Protein AF-A0A356V2Y6-F1 (afdb_monomer)

Structure (mmCIF, N/CA/C/O backbone):
data_AF-A0A356V2Y6-F1
#
_entry.id   AF-A0A356V2Y6-F1
#
loop_
_atom_site.group_PDB
_atom_site.id
_atom_site.type_symbol
_atom_site.label_atom_id
_atom_site.label_alt_id
_atom_site.label_comp_id
_atom_site.label_asym_id
_atom_site.label_entity_id
_atom_site.label_seq_id
_atom_site.pdbx_PDB_ins_code
_atom_site.Cartn_x
_atom_site.Cartn_y
_atom_site.Cartn_z
_atom_site.occupancy
_atom_site.B_iso_or_equiv
_atom_site.auth_seq_id
_atom_site.auth_comp_id
_atom_site.auth_asym_id
_atom_site.auth_atom_id
_atom_site.pdbx_PDB_model_num
ATOM 1 N N . MET A 1 1 ? 24.770 3.439 -36.597 1.00 34.28 1 MET A N 1
ATOM 2 C CA . MET A 1 1 ? 23.453 2.846 -36.911 1.00 34.28 1 MET A CA 1
ATOM 3 C C . MET A 1 1 ? 22.465 3.392 -35.902 1.00 34.28 1 MET A C 1
ATOM 5 O O . MET A 1 1 ? 22.447 2.927 -34.771 1.00 34.28 1 MET A O 1
ATOM 9 N N . GLU A 1 2 ? 21.733 4.441 -36.276 1.00 36.12 2 GLU A N 1
ATOM 10 C CA . GLU A 1 2 ? 20.591 4.917 -35.495 1.00 36.12 2 GLU A CA 1
ATOM 11 C C . GLU A 1 2 ? 19.592 3.766 -35.387 1.00 36.12 2 GLU A C 1
ATOM 13 O O . GLU A 1 2 ? 19.112 3.245 -36.396 1.00 36.12 2 GLU A O 1
ATOM 18 N N . THR A 1 3 ? 19.336 3.303 -34.168 1.00 39.94 3 THR A N 1
ATOM 19 C CA . THR A 1 3 ? 18.282 2.332 -33.917 1.00 39.94 3 THR A CA 1
ATOM 20 C C . THR A 1 3 ? 16.964 3.013 -34.253 1.00 39.94 3 THR A C 1
ATOM 22 O O . THR A 1 3 ? 16.552 3.973 -33.605 1.00 39.94 3 THR A O 1
ATOM 25 N N . SER A 1 4 ? 16.308 2.540 -35.309 1.00 42.75 4 SER A N 1
ATOM 26 C CA . SER A 1 4 ? 14.940 2.903 -35.646 1.00 42.75 4 SER A CA 1
ATOM 27 C C . SER A 1 4 ? 14.063 2.666 -34.417 1.00 42.75 4 SER A C 1
ATOM 29 O O . SER A 1 4 ? 13.674 1.531 -34.132 1.00 42.75 4 SER A O 1
ATOM 31 N N . GLY A 1 5 ? 13.804 3.724 -33.645 1.00 50.28 5 GLY A N 1
ATOM 32 C CA . GLY A 1 5 ? 12.908 3.668 -32.502 1.00 50.28 5 GLY A CA 1
ATOM 33 C C . GLY A 1 5 ? 11.581 3.112 -32.990 1.00 50.28 5 GLY A C 1
ATOM 34 O O . GLY A 1 5 ? 11.002 3.659 -33.928 1.00 50.28 5 GLY A O 1
ATOM 35 N N . ASN A 1 6 ? 11.142 1.991 -32.417 1.00 57.91 6 ASN A N 1
ATOM 36 C CA . ASN A 1 6 ? 9.885 1.345 -32.779 1.00 57.91 6 ASN A CA 1
ATOM 37 C C . ASN A 1 6 ? 8.763 2.392 -32.683 1.00 57.91 6 ASN A C 1
ATOM 39 O O . ASN A 1 6 ? 8.340 2.760 -31.585 1.00 57.91 6 ASN A O 1
ATOM 43 N N . LYS A 1 7 ? 8.334 2.944 -33.825 1.00 65.19 7 LYS A N 1
ATOM 44 C CA . LYS A 1 7 ? 7.340 4.018 -33.865 1.00 65.19 7 LYS A CA 1
ATOM 45 C C . LYS A 1 7 ? 6.005 3.420 -33.440 1.00 65.19 7 LYS A C 1
ATOM 47 O O . LYS A 1 7 ? 5.345 2.730 -34.210 1.00 65.19 7 LYS A O 1
ATOM 52 N N . THR A 1 8 ? 5.619 3.662 -32.192 1.00 80.88 8 THR A N 1
ATOM 53 C CA . THR A 1 8 ? 4.323 3.231 -31.672 1.00 80.88 8 THR A CA 1
ATOM 54 C C . THR A 1 8 ? 3.208 4.083 -32.274 1.00 80.88 8 THR A C 1
ATOM 56 O O . THR A 1 8 ? 3.339 5.306 -32.395 1.00 80.88 8 THR A O 1
ATOM 59 N N . SER A 1 9 ? 2.110 3.442 -32.685 1.00 89.38 9 SER A N 1
ATOM 60 C CA . SER A 1 9 ? 0.973 4.141 -33.290 1.00 89.38 9 SER A CA 1
ATOM 61 C C . SER A 1 9 ? 0.283 5.064 -32.277 1.00 89.38 9 SER A C 1
ATOM 63 O O . SER A 1 9 ? 0.340 4.841 -31.064 1.00 89.38 9 SER A O 1
ATOM 65 N N . ARG A 1 10 ? -0.411 6.103 -32.764 1.00 89.88 10 ARG A N 1
ATOM 66 C CA . ARG A 1 10 ? -1.216 6.994 -31.908 1.00 89.88 10 ARG A CA 1
ATOM 67 C C . ARG A 1 10 ? -2.237 6.202 -31.090 1.00 89.88 10 ARG A C 1
ATOM 69 O O . ARG A 1 10 ? -2.358 6.442 -29.895 1.00 89.88 10 ARG A O 1
ATOM 76 N N . ASN A 1 11 ? -2.902 5.231 -31.715 1.00 92.75 11 ASN A N 1
ATOM 77 C CA . ASN A 1 11 ? -3.880 4.376 -31.047 1.00 92.75 11 ASN A CA 1
ATOM 78 C C . ASN A 1 11 ? -3.230 3.565 -29.925 1.00 92.75 11 ASN A C 1
ATOM 80 O O . ASN A 1 11 ? -3.760 3.548 -28.826 1.00 92.75 11 ASN A O 1
ATOM 84 N N . HIS A 1 12 ? -2.039 2.997 -30.147 1.00 92.38 12 HIS A N 1
ATOM 85 C CA . HIS A 1 12 ? -1.300 2.289 -29.096 1.00 92.38 12 HIS A CA 1
ATOM 86 C C . HIS A 1 12 ? -1.003 3.199 -27.899 1.00 92.38 12 HIS A C 1
ATOM 88 O O . HIS A 1 12 ? -1.264 2.829 -26.756 1.00 92.38 12 HIS A O 1
ATOM 94 N N . LYS A 1 13 ? -0.506 4.415 -28.150 1.00 90.06 13 LYS A N 1
ATOM 95 C CA . LYS A 1 13 ? -0.239 5.382 -27.076 1.00 90.06 13 LYS A CA 1
ATOM 96 C C . LYS A 1 13 ? -1.515 5.745 -26.311 1.00 90.06 13 LYS A C 1
ATOM 98 O O . LYS A 1 13 ? -1.498 5.744 -25.085 1.00 90.06 13 LYS A O 1
ATOM 103 N N . LEU A 1 14 ? -2.613 6.012 -27.020 1.00 93.81 14 LEU A N 1
ATOM 104 C CA . LEU A 1 14 ? -3.904 6.325 -26.405 1.00 93.81 14 LEU A CA 1
ATOM 105 C C . LEU A 1 14 ? -4.439 5.155 -25.576 1.00 93.81 14 LEU A C 1
ATOM 107 O O . LEU A 1 14 ? -4.889 5.374 -24.458 1.00 93.81 14 LEU A O 1
ATOM 111 N N . THR A 1 15 ? -4.344 3.920 -26.068 1.00 94.75 15 THR A N 1
ATOM 112 C CA . THR A 1 15 ? -4.808 2.733 -25.341 1.00 94.75 15 THR A CA 1
ATOM 113 C C . THR A 1 15 ? -4.075 2.561 -24.015 1.00 94.75 15 THR A C 1
ATOM 115 O O . THR A 1 15 ? -4.726 2.385 -22.991 1.00 94.75 15 THR A O 1
ATOM 118 N N . TRP A 1 16 ? -2.742 2.628 -24.004 1.00 94.62 16 TRP A N 1
ATOM 119 C CA . TRP A 1 16 ? -1.968 2.235 -22.820 1.00 94.62 16 TRP A CA 1
ATOM 120 C C . TRP A 1 16 ? -1.649 3.377 -21.856 1.00 94.62 16 TRP A C 1
ATOM 122 O O . TRP A 1 16 ? -1.553 3.128 -20.661 1.00 94.62 16 TRP A O 1
ATOM 132 N N . PHE A 1 17 ? -1.499 4.612 -22.341 1.00 92.94 17 PHE A N 1
ATOM 133 C CA . PHE A 1 17 ? -1.149 5.751 -21.480 1.00 92.94 17 PHE A CA 1
ATOM 134 C C . PHE A 1 17 ? -2.351 6.595 -21.051 1.00 92.94 17 PHE A C 1
ATOM 136 O O . PHE A 1 17 ? -2.211 7.404 -20.140 1.00 92.94 17 PHE A O 1
ATOM 143 N N . LEU A 1 18 ? -3.516 6.419 -21.684 1.00 94.06 18 LEU A N 1
ATOM 144 C CA . LEU A 1 18 ? -4.736 7.154 -21.339 1.00 94.06 18 LEU A CA 1
ATOM 145 C C . LEU A 1 18 ? -5.908 6.210 -21.056 1.00 94.06 18 LEU A C 1
ATOM 147 O O . LEU A 1 18 ? -6.487 6.263 -19.977 1.00 94.06 18 LEU A O 1
ATOM 151 N N . GLY A 1 19 ? -6.215 5.304 -21.985 1.00 96.88 19 GLY A N 1
ATOM 152 C CA . GLY A 1 19 ? -7.332 4.368 -21.869 1.00 96.88 19 GLY A CA 1
ATOM 153 C C . GLY A 1 19 ? -7.207 3.444 -20.660 1.00 96.88 19 GLY A C 1
ATOM 154 O O . GLY A 1 19 ? -8.084 3.442 -19.805 1.00 96.88 19 GLY A O 1
ATOM 155 N N . ALA A 1 20 ? -6.106 2.697 -20.553 1.00 96.31 20 ALA A N 1
ATOM 156 C CA . ALA A 1 20 ? -5.896 1.759 -19.453 1.00 96.31 20 ALA A CA 1
ATOM 157 C C . ALA A 1 20 ? -5.907 2.446 -18.069 1.00 96.31 20 ALA A C 1
ATOM 159 O O . ALA A 1 20 ? -6.636 1.963 -17.204 1.00 96.31 20 ALA A O 1
ATOM 160 N N . PRO A 1 21 ? -5.218 3.585 -17.840 1.00 95.88 21 PRO A N 1
ATOM 161 C CA . PRO A 1 21 ? -5.318 4.302 -16.569 1.00 95.88 21 PRO A CA 1
ATOM 162 C C . PRO A 1 21 ? -6.726 4.806 -16.251 1.00 95.88 21 PRO A C 1
ATOM 164 O O . PRO A 1 21 ? -7.170 4.638 -15.120 1.00 95.88 21 PRO A O 1
ATOM 167 N N . ILE A 1 22 ? -7.449 5.370 -17.228 1.00 96.94 22 ILE A N 1
ATOM 168 C CA . ILE A 1 22 ? -8.836 5.821 -17.027 1.00 96.94 22 ILE A CA 1
ATOM 169 C C . ILE A 1 22 ? -9.738 4.645 -16.659 1.00 96.94 22 ILE A C 1
ATOM 171 O O . ILE A 1 22 ? -10.536 4.762 -15.738 1.00 96.94 22 ILE A O 1
ATOM 175 N N . VAL A 1 23 ? -9.608 3.509 -17.345 1.00 97.12 23 VAL A N 1
ATOM 176 C CA . VAL A 1 23 ? -10.423 2.323 -17.059 1.00 97.12 23 VAL A CA 1
ATOM 177 C C . VAL A 1 23 ? -10.103 1.758 -15.677 1.00 97.12 23 VAL A C 1
ATOM 179 O O . VAL A 1 23 ? -11.022 1.478 -14.919 1.00 97.12 23 VAL A O 1
ATOM 182 N N . LEU A 1 24 ? -8.823 1.619 -15.324 1.00 96.88 24 LEU A N 1
ATOM 183 C CA . LEU A 1 24 ? -8.417 1.051 -14.036 1.00 96.88 24 LEU A CA 1
ATOM 184 C C . LEU A 1 24 ? -8.779 1.973 -12.865 1.00 96.88 24 LEU A C 1
ATOM 186 O O . LEU A 1 24 ? -9.424 1.541 -11.916 1.00 96.88 24 LEU A O 1
ATOM 190 N N . ILE A 1 25 ? -8.393 3.247 -12.939 1.00 95.31 25 ILE A N 1
ATOM 191 C CA . ILE A 1 25 ? -8.614 4.217 -11.860 1.00 95.31 25 ILE A CA 1
ATOM 192 C C . ILE A 1 25 ? -10.083 4.641 -11.829 1.00 95.31 25 ILE A C 1
ATOM 194 O O . ILE A 1 25 ? -10.727 4.560 -10.790 1.00 95.31 25 ILE A O 1
ATOM 198 N N . GLY A 1 26 ? -10.640 5.053 -12.969 1.00 95.31 26 GLY A N 1
ATOM 199 C CA . GLY A 1 26 ? -12.044 5.450 -13.072 1.00 95.31 26 GLY A CA 1
ATOM 200 C C . GLY A 1 26 ? -12.995 4.299 -12.755 1.00 95.31 26 GLY A C 1
ATOM 201 O O . GLY A 1 26 ? -13.971 4.508 -12.044 1.00 95.31 26 GLY A O 1
ATOM 202 N N . GLY A 1 27 ? -12.681 3.076 -13.192 1.00 95.38 27 GLY A N 1
ATOM 203 C CA . GLY A 1 27 ? -13.429 1.875 -12.820 1.00 95.38 27 GLY A CA 1
ATOM 204 C C . GLY A 1 27 ? -13.407 1.620 -11.313 1.00 95.38 27 GLY A C 1
ATOM 205 O O . GLY A 1 27 ? -14.462 1.404 -10.729 1.00 95.38 27 GLY A O 1
ATOM 206 N N . MET A 1 28 ? -12.242 1.731 -10.668 1.00 94.56 28 MET A N 1
ATOM 207 C CA . MET A 1 28 ? -12.112 1.616 -9.210 1.00 94.56 28 MET A CA 1
ATOM 208 C C . MET A 1 28 ? -12.973 2.655 -8.469 1.00 94.56 28 MET A C 1
ATOM 210 O O . MET A 1 28 ? -13.703 2.297 -7.549 1.00 94.56 28 MET A O 1
ATOM 214 N N . PHE A 1 29 ? -12.951 3.924 -8.893 1.00 93.88 29 PHE A N 1
ATOM 215 C CA . PHE A 1 29 ? -13.796 4.972 -8.303 1.00 93.88 29 PHE A CA 1
ATOM 216 C C . PHE A 1 29 ? -15.291 4.727 -8.527 1.00 93.88 29 PHE A C 1
ATOM 218 O O . PHE A 1 29 ? -16.085 4.897 -7.604 1.00 93.88 29 PHE A O 1
ATOM 225 N N . LEU A 1 30 ? -15.685 4.312 -9.734 1.00 96.06 30 LEU A N 1
ATOM 226 C CA . LEU A 1 30 ? -17.077 3.980 -10.038 1.00 96.06 30 LEU A CA 1
ATOM 227 C C . LEU A 1 30 ? -17.568 2.823 -9.167 1.00 96.06 30 LEU A C 1
ATOM 229 O O . LEU A 1 30 ? -18.620 2.937 -8.549 1.00 96.06 30 LEU A O 1
ATOM 233 N N . LEU A 1 31 ? -16.793 1.743 -9.069 1.00 95.69 31 LEU A N 1
ATOM 234 C CA . LEU A 1 31 ? -17.114 0.604 -8.208 1.00 95.69 31 LEU A CA 1
ATOM 235 C C . LEU A 1 31 ? -17.161 0.996 -6.725 1.00 95.69 31 LEU A C 1
ATOM 237 O O . LEU A 1 31 ? -18.000 0.474 -5.995 1.00 95.69 31 LEU A O 1
ATOM 241 N N . GLY A 1 32 ? -16.325 1.946 -6.298 1.00 93.62 32 GLY A N 1
ATOM 242 C CA . GLY A 1 32 ? -16.395 2.536 -4.961 1.00 93.62 32 GLY A CA 1
ATOM 243 C C . GLY A 1 32 ? -17.718 3.254 -4.692 1.00 93.62 32 GLY A C 1
ATOM 244 O O . GLY A 1 32 ? -18.350 3.020 -3.667 1.00 93.62 32 GLY A O 1
ATOM 245 N N . ASN A 1 33 ? -18.200 4.053 -5.648 1.00 93.25 33 ASN A N 1
ATOM 246 C CA . ASN A 1 33 ? -19.489 4.748 -5.526 1.00 93.25 33 ASN A CA 1
ATOM 247 C C . ASN A 1 33 ? -20.695 3.795 -5.470 1.00 93.25 33 ASN A C 1
ATOM 249 O O . ASN A 1 33 ? -21.726 4.157 -4.911 1.00 93.25 33 ASN A O 1
ATOM 253 N N . PHE A 1 34 ? -20.577 2.592 -6.037 1.00 94.62 34 PHE A N 1
ATOM 254 C CA . PHE A 1 34 ? -21.607 1.549 -5.961 1.00 94.62 34 PHE A CA 1
ATOM 255 C C . PHE A 1 34 ? -21.427 0.594 -4.768 1.00 94.62 34 PHE A C 1
ATOM 257 O O . PHE A 1 34 ? -22.133 -0.407 -4.691 1.00 94.62 34 PHE A O 1
ATOM 264 N N . GLY A 1 35 ? -20.481 0.861 -3.859 1.00 92.00 35 GLY A N 1
ATOM 265 C CA . GLY A 1 35 ? -20.219 0.011 -2.691 1.00 92.00 35 GLY A CA 1
ATOM 266 C C . GLY A 1 35 ? -19.585 -1.346 -3.017 1.00 92.00 35 GLY A C 1
ATOM 267 O O . GLY A 1 35 ? -19.474 -2.195 -2.141 1.00 92.00 35 GLY A O 1
ATOM 268 N N . VAL A 1 36 ? -19.147 -1.569 -4.262 1.00 95.12 36 VAL A N 1
ATOM 269 C CA . VAL A 1 36 ? -18.461 -2.810 -4.664 1.00 95.12 36 VAL A CA 1
ATOM 270 C C . VAL A 1 36 ? -17.035 -2.839 -4.116 1.00 95.12 36 VAL A C 1
ATOM 272 O O . VAL A 1 36 ? -16.523 -3.895 -3.756 1.00 95.12 36 VAL A O 1
ATOM 275 N N . VAL A 1 37 ? -16.396 -1.672 -4.047 1.00 95.88 37 VAL A N 1
ATOM 276 C CA . VAL A 1 37 ? -15.069 -1.476 -3.463 1.00 95.88 37 VAL A CA 1
ATOM 277 C C . VAL A 1 37 ? -15.214 -0.596 -2.230 1.00 95.88 37 VAL A C 1
ATOM 279 O O . VAL A 1 37 ? -15.732 0.513 -2.321 1.00 95.88 37 VAL A O 1
ATOM 282 N N . GLY A 1 38 ? -14.708 -1.039 -1.086 1.00 91.69 38 GLY A N 1
ATOM 283 C CA . GLY A 1 38 ? -14.890 -0.296 0.157 1.00 91.69 38 GLY A CA 1
ATOM 284 C C . GLY A 1 38 ? -14.184 -0.927 1.344 1.00 91.69 38 GLY A C 1
ATOM 285 O O . GLY A 1 38 ? -13.309 -1.774 1.196 1.00 91.69 38 GLY A O 1
ATOM 286 N N . SER A 1 39 ? -14.520 -0.469 2.546 1.00 89.25 39 SER A N 1
ATOM 287 C CA . SER A 1 39 ? -13.959 -1.058 3.759 1.00 89.25 39 SER A CA 1
ATOM 288 C C . SER A 1 39 ? -14.491 -2.479 3.960 1.00 89.25 39 SER A C 1
ATOM 290 O O . SER A 1 39 ? -15.684 -2.726 3.810 1.00 89.25 39 SER A O 1
ATOM 292 N N . GLN A 1 40 ? -13.597 -3.383 4.352 1.00 88.75 40 GLN A N 1
ATOM 293 C CA . GLN A 1 40 ? -13.919 -4.698 4.921 1.00 88.75 40 GLN A CA 1
ATOM 294 C C . GLN A 1 40 ? -13.432 -4.806 6.377 1.00 88.75 40 GLN A C 1
ATOM 296 O O . GLN A 1 40 ? -13.379 -5.891 6.946 1.00 88.75 40 GLN A O 1
ATOM 301 N N . SER A 1 41 ? -13.023 -3.684 6.980 1.00 83.00 41 SER A N 1
ATOM 302 C CA . SER A 1 41 ? -12.505 -3.671 8.345 1.00 83.00 41 SER A CA 1
ATOM 303 C C . SER A 1 41 ? -13.617 -3.938 9.352 1.00 83.00 41 SER A C 1
ATOM 305 O O . SER A 1 41 ? -14.607 -3.209 9.403 1.00 83.00 41 SER A O 1
ATOM 307 N N . THR A 1 42 ? -13.396 -4.934 10.201 1.00 83.38 42 THR A N 1
ATOM 308 C CA . THR A 1 42 ? -14.247 -5.285 11.345 1.00 83.38 42 THR A CA 1
ATOM 309 C C . THR A 1 42 ? -13.740 -4.696 12.661 1.00 83.38 42 THR A C 1
ATOM 311 O O . THR A 1 42 ? -14.306 -4.953 13.719 1.00 83.38 42 THR A O 1
ATOM 314 N N . ILE A 1 43 ? -12.686 -3.874 12.623 1.00 80.88 43 ILE A N 1
ATOM 315 C CA . ILE A 1 43 ? -12.145 -3.217 13.817 1.00 80.88 43 ILE A CA 1
ATOM 316 C C . ILE A 1 43 ? -13.163 -2.189 14.315 1.00 80.88 43 ILE A C 1
ATOM 318 O O . ILE A 1 43 ? -13.473 -1.238 13.599 1.00 80.88 43 ILE A O 1
ATOM 322 N N . VAL A 1 44 ? -13.665 -2.363 15.536 1.00 82.88 44 VAL A N 1
ATOM 323 C CA . VAL A 1 44 ? -14.543 -1.408 16.228 1.00 82.88 44 VAL A CA 1
ATOM 324 C C . VAL A 1 44 ? -13.734 -0.697 17.309 1.00 82.88 44 VAL A C 1
ATOM 326 O O . VAL A 1 44 ? -13.043 -1.343 18.102 1.00 82.88 44 VAL A O 1
ATOM 329 N N . ASP A 1 45 ? -13.794 0.633 17.326 1.00 83.50 45 ASP A N 1
ATOM 330 C CA . ASP A 1 45 ? -13.137 1.432 18.357 1.00 83.50 45 ASP A CA 1
ATOM 331 C C . ASP A 1 45 ? -13.813 1.220 19.715 1.00 83.50 45 ASP A C 1
ATOM 333 O O . ASP A 1 45 ? -15.004 0.959 19.806 1.00 83.50 45 ASP A O 1
ATOM 337 N N . SER A 1 46 ? -13.061 1.323 20.812 1.00 83.69 46 SER A N 1
ATOM 338 C CA . SER A 1 46 ? -13.621 1.129 22.164 1.00 83.69 46 SER A CA 1
ATOM 339 C C . SER A 1 46 ? -14.518 2.280 22.631 1.00 83.69 46 SER A C 1
ATOM 341 O O . SER A 1 46 ? -15.125 2.197 23.699 1.00 83.69 46 SER A O 1
ATOM 343 N N . TYR A 1 47 ? -14.551 3.364 21.866 1.00 84.75 47 TYR A N 1
ATOM 344 C CA . TYR A 1 47 ? -15.287 4.577 22.159 1.00 84.75 47 TYR A CA 1
ATOM 345 C C . TYR A 1 47 ? -16.134 4.959 20.951 1.00 84.75 47 TYR A C 1
ATOM 347 O O . TYR A 1 47 ? -15.723 4.724 19.816 1.00 84.75 47 TYR A O 1
ATOM 355 N N . SER A 1 48 ? -17.297 5.557 21.200 1.00 82.50 48 SER A N 1
ATOM 356 C CA . SER A 1 48 ? -18.125 6.115 20.138 1.00 82.50 48 SER A CA 1
ATOM 357 C C . SER A 1 48 ? -17.404 7.275 19.452 1.00 82.50 48 SER A C 1
ATOM 359 O O . SER A 1 48 ? -16.636 8.014 20.087 1.00 82.50 48 SER A O 1
ATOM 361 N N . ASP A 1 49 ? -17.708 7.482 18.172 1.00 76.81 49 ASP A N 1
ATOM 362 C CA . ASP A 1 49 ? -17.268 8.676 17.461 1.00 76.81 49 ASP A CA 1
ATOM 363 C C . ASP A 1 49 ? -17.760 9.937 18.184 1.00 76.81 49 ASP A C 1
ATOM 365 O O . ASP A 1 49 ? -18.865 9.985 18.736 1.00 76.81 49 ASP A O 1
ATOM 369 N N . ILE A 1 50 ? -16.925 10.976 18.185 1.00 72.25 50 ILE A N 1
ATOM 370 C CA . ILE A 1 50 ? -17.347 12.300 18.641 1.00 72.25 50 ILE A CA 1
ATOM 371 C C . ILE A 1 50 ? -18.384 12.816 17.638 1.00 72.25 50 ILE A C 1
ATOM 373 O O . ILE A 1 50 ? -18.187 12.718 16.424 1.00 72.25 50 ILE A O 1
ATOM 377 N N . GLY A 1 51 ? -19.487 13.378 18.139 1.00 67.88 51 GLY A N 1
ATOM 378 C CA . GLY A 1 51 ? -20.516 13.974 17.287 1.00 67.88 51 GLY A CA 1
ATOM 379 C C . GLY A 1 51 ? -19.946 15.047 16.350 1.00 67.88 51 GLY A C 1
ATOM 380 O O . GLY A 1 51 ? -18.934 15.682 16.653 1.00 67.88 51 GLY A O 1
ATOM 381 N N . LYS A 1 52 ? -20.607 15.267 15.205 1.00 66.38 52 LYS A N 1
ATOM 382 C CA . LYS A 1 52 ? -20.212 16.317 14.251 1.00 66.38 52 LYS A CA 1
ATOM 383 C C . LYS A 1 52 ? -20.053 17.652 14.985 1.00 66.38 52 LYS A C 1
ATOM 385 O O . LYS A 1 52 ? -20.977 18.091 15.664 1.00 66.38 52 LYS A O 1
ATOM 390 N N . ALA A 1 53 ? -18.886 18.275 14.844 1.00 75.94 53 ALA A N 1
ATOM 391 C CA . ALA A 1 53 ? -18.648 19.639 15.294 1.00 75.94 53 ALA A CA 1
ATOM 392 C C . ALA A 1 53 ? -19.103 20.633 14.217 1.00 75.94 53 ALA A C 1
ATOM 394 O O . ALA A 1 53 ? -19.143 20.293 13.032 1.00 75.94 53 ALA A O 1
ATOM 395 N N . SER A 1 54 ? -19.415 21.859 14.628 1.00 83.62 54 SER A N 1
ATOM 396 C CA . SER A 1 54 ? -19.623 22.972 13.706 1.00 83.62 54 SER A CA 1
ATOM 397 C C . SER A 1 54 ? -18.355 23.244 12.888 1.00 83.62 54 SER A C 1
ATOM 399 O O . SER A 1 54 ? -17.225 23.017 13.334 1.00 83.62 54 SER A O 1
ATOM 401 N N . SER A 1 55 ? -18.546 23.723 11.662 1.00 86.81 55 SER A N 1
ATOM 402 C CA . SER A 1 55 ? -17.473 24.023 10.706 1.00 86.81 55 SER A CA 1
ATOM 403 C C . SER A 1 55 ? -16.488 25.086 11.205 1.00 86.81 55 SER A C 1
ATOM 405 O O . SER A 1 55 ? -15.319 25.068 10.814 1.00 86.81 55 SER A O 1
ATOM 407 N N . LEU A 1 56 ? -16.923 25.973 12.106 1.00 88.25 56 LEU A N 1
ATOM 408 C CA . LEU A 1 56 ? -16.076 26.903 12.852 1.00 88.25 56 LEU A CA 1
ATOM 409 C C . LEU A 1 56 ? -16.369 26.792 14.345 1.00 88.25 56 LEU A C 1
ATOM 411 O O . LEU A 1 56 ? -17.505 26.574 14.752 1.00 88.25 56 LEU A O 1
ATOM 415 N N . ARG A 1 57 ? -15.349 27.018 15.179 1.00 86.12 57 ARG A N 1
ATOM 416 C CA . ARG A 1 57 ? -15.553 27.134 16.627 1.00 86.12 57 ARG A CA 1
ATOM 417 C C . ARG A 1 57 ? -16.318 28.421 16.924 1.00 86.12 57 ARG A C 1
ATOM 419 O O . ARG A 1 57 ? -15.757 29.507 16.818 1.00 86.12 57 ARG A O 1
ATOM 426 N N . THR A 1 58 ? -17.575 28.277 17.321 1.00 88.75 58 THR A N 1
ATOM 427 C CA . THR A 1 58 ? -18.487 29.386 17.636 1.00 88.75 58 THR A CA 1
ATOM 428 C C . THR A 1 58 ? -18.465 29.780 19.111 1.00 88.75 58 THR A C 1
ATOM 430 O O . THR A 1 58 ? -18.680 30.942 19.440 1.00 88.75 58 THR A O 1
ATOM 433 N N . ASN A 1 59 ? -18.124 28.850 20.009 1.00 88.50 59 ASN A N 1
ATOM 434 C CA . ASN A 1 59 ? -17.905 29.140 21.427 1.00 88.50 59 ASN A CA 1
ATOM 435 C C . ASN A 1 59 ? -16.492 29.707 21.657 1.00 88.50 59 ASN A C 1
ATOM 437 O O . ASN A 1 59 ? -15.575 29.001 22.089 1.00 88.50 59 ASN A O 1
ATOM 441 N N . VAL A 1 60 ? -16.297 30.972 21.292 1.00 91.06 60 VAL A N 1
ATOM 442 C CA . VAL A 1 60 ? -15.026 31.698 21.409 1.00 91.06 60 VAL A CA 1
ATOM 443 C C . VAL A 1 60 ? -15.257 33.095 21.987 1.00 91.06 60 VAL A C 1
ATOM 445 O O . VAL A 1 60 ? -16.384 33.576 22.042 1.00 91.06 60 VAL A O 1
ATOM 448 N N . SER A 1 61 ? -14.193 33.766 22.436 1.00 94.31 61 SER A N 1
ATOM 449 C CA . SER A 1 61 ? -14.297 35.161 22.880 1.00 94.31 61 SER A CA 1
ATOM 450 C C . SER A 1 61 ? -14.689 36.088 21.725 1.00 94.31 61 SER A C 1
ATOM 452 O O . SER A 1 61 ? -14.371 35.803 20.571 1.00 94.31 61 SER A O 1
ATOM 454 N N . GLU A 1 62 ? -15.295 37.238 22.030 1.00 93.06 62 GLU A N 1
ATOM 455 C CA . GLU A 1 62 ? -15.694 38.238 21.021 1.00 93.06 62 GLU A CA 1
ATOM 456 C C . GLU A 1 62 ? -14.535 38.629 20.093 1.00 93.06 62 GLU A C 1
ATOM 458 O O . GLU A 1 62 ? -14.687 38.723 18.878 1.00 93.06 62 GLU A O 1
ATOM 463 N N . GLN A 1 63 ? -13.329 38.774 20.645 1.00 94.19 63 GLN A N 1
ATOM 464 C CA . GLN A 1 63 ? -12.140 39.088 19.857 1.00 94.19 63 GLN A CA 1
ATOM 465 C C . GLN A 1 63 ? -11.761 37.961 18.880 1.00 94.19 63 GLN A C 1
ATOM 467 O O . GLN A 1 63 ? -11.313 38.222 17.760 1.00 94.19 63 GLN A O 1
ATOM 472 N N . CYS A 1 64 ? -11.949 36.703 19.283 1.00 92.38 64 CYS A N 1
ATOM 473 C CA . CYS A 1 64 ? -11.718 35.555 18.414 1.00 92.38 64 CYS A CA 1
ATOM 474 C C . CYS A 1 64 ? -12.827 35.426 17.363 1.00 92.38 64 CYS A C 1
ATOM 476 O O . CYS A 1 64 ? -12.512 35.143 16.213 1.00 92.38 64 CYS A O 1
ATOM 478 N N . GLN A 1 65 ? -14.081 35.729 17.708 1.00 94.12 65 GLN A N 1
ATOM 479 C CA . GLN A 1 65 ? -15.183 35.814 16.749 1.00 94.12 65 GLN A CA 1
ATOM 480 C C . GLN A 1 65 ? -14.894 36.839 15.646 1.00 94.12 65 GLN A C 1
ATOM 482 O O . GLN A 1 65 ? -14.990 36.495 14.472 1.00 94.12 65 GLN A O 1
ATOM 487 N N . ILE A 1 66 ? -14.497 38.067 16.002 1.00 94.06 66 ILE A N 1
ATOM 488 C CA . ILE A 1 66 ? -14.154 39.110 15.017 1.00 94.06 66 ILE A CA 1
ATOM 489 C C . ILE A 1 66 ? -13.047 38.604 14.089 1.00 94.06 66 ILE A C 1
ATOM 491 O O . ILE A 1 66 ? -13.186 38.647 12.872 1.00 94.06 66 ILE A O 1
ATOM 495 N N . SER A 1 67 ? -11.992 38.020 14.663 1.00 94.12 67 SER A N 1
ATOM 496 C CA . SER A 1 67 ? -10.881 37.459 13.885 1.00 94.12 67 SER A CA 1
ATOM 497 C C . SER A 1 67 ? -11.331 36.322 12.954 1.00 94.12 67 SER A C 1
ATOM 499 O O . SER A 1 67 ? -10.846 36.212 11.831 1.00 94.12 67 SER A O 1
ATOM 501 N N . MET A 1 68 ? -12.255 35.467 13.405 1.00 91.31 68 MET A N 1
ATOM 502 C CA . MET A 1 68 ? -12.804 34.363 12.611 1.00 91.31 68 MET A CA 1
ATOM 503 C C . MET A 1 68 ? -13.669 34.871 11.459 1.00 91.31 68 MET A C 1
ATOM 505 O O . MET A 1 68 ? -13.552 34.356 10.348 1.00 91.31 68 MET A O 1
ATOM 509 N N . ILE A 1 69 ? -14.495 35.892 11.697 1.00 94.69 69 ILE A N 1
ATOM 510 C CA . ILE A 1 69 ? -15.304 36.549 10.664 1.00 94.69 69 ILE A CA 1
ATOM 511 C C . ILE A 1 69 ? -14.397 37.237 9.640 1.00 94.69 69 ILE A C 1
ATOM 513 O O . ILE A 1 69 ? -14.612 37.071 8.441 1.00 94.69 69 ILE A O 1
ATOM 517 N N . ASP A 1 70 ? -13.349 37.930 10.082 1.00 95.44 70 ASP A N 1
ATOM 518 C CA . ASP A 1 70 ? -12.396 38.595 9.187 1.00 95.44 70 ASP A CA 1
ATOM 519 C C . ASP A 1 70 ? -11.639 37.591 8.298 1.00 95.44 70 ASP A C 1
ATOM 521 O O . ASP A 1 70 ? -11.406 37.849 7.116 1.00 95.44 70 ASP A O 1
ATOM 525 N N . LEU A 1 71 ? -11.271 36.424 8.842 1.00 93.50 71 LEU A N 1
ATOM 526 C CA . LEU A 1 71 ? -10.535 35.381 8.116 1.00 93.50 71 LEU A CA 1
ATOM 527 C C . LEU A 1 71 ? -11.418 34.530 7.193 1.00 93.50 71 LEU A C 1
ATOM 529 O O . LEU A 1 71 ? -10.974 34.127 6.115 1.00 93.50 71 LEU A O 1
ATOM 533 N N . HIS A 1 72 ? -12.636 34.196 7.625 1.00 93.50 72 HIS A N 1
ATOM 534 C CA . HIS A 1 72 ? -13.484 33.198 6.962 1.00 93.50 72 HIS A CA 1
ATOM 535 C C . HIS A 1 72 ? -14.746 33.777 6.310 1.00 93.50 72 HIS A C 1
ATOM 537 O O . HIS A 1 72 ? -15.348 33.098 5.474 1.00 93.50 72 HIS A O 1
ATOM 543 N N . GLY A 1 73 ? -15.105 35.020 6.628 1.00 95.12 73 GLY A N 1
ATOM 544 C CA . GLY A 1 73 ? -16.289 35.721 6.141 1.00 95.12 73 GLY A CA 1
ATOM 545 C C . GLY A 1 73 ? -17.531 35.490 7.005 1.00 95.12 73 GLY A C 1
ATOM 546 O O . GLY A 1 73 ? -17.718 34.420 7.587 1.00 95.12 73 GLY A O 1
ATOM 547 N N . GLN A 1 74 ? -18.413 36.495 7.035 1.00 95.38 74 GLN A N 1
ATOM 548 C CA . GLN A 1 74 ? -19.659 36.469 7.812 1.00 95.38 74 GLN A CA 1
ATOM 549 C C . GLN A 1 74 ? -20.563 35.285 7.437 1.00 95.38 74 GLN A C 1
ATOM 551 O O . GLN A 1 74 ? -21.092 34.616 8.312 1.00 95.38 74 GLN A O 1
ATOM 556 N N . GLU A 1 75 ? -20.673 34.963 6.146 1.00 94.44 75 GLU A N 1
ATOM 557 C CA . GLU A 1 75 ? -21.523 33.867 5.666 1.00 94.44 75 GLU A CA 1
ATOM 558 C C . GLU A 1 75 ? -21.130 32.512 6.280 1.00 94.44 75 GLU A C 1
ATOM 560 O O . GLU A 1 75 ? -21.987 31.763 6.741 1.00 94.44 75 GLU A O 1
ATOM 565 N N . LYS A 1 76 ? -19.827 32.205 6.361 1.00 92.12 76 LYS A N 1
ATOM 566 C CA . LYS A 1 76 ? -19.351 30.959 6.984 1.00 92.12 76 LYS A CA 1
ATOM 567 C C . LYS A 1 76 ? -19.535 30.957 8.495 1.00 92.12 76 LYS A C 1
ATOM 569 O O . LYS A 1 76 ? -19.799 29.901 9.066 1.00 92.12 76 LYS A O 1
ATOM 574 N N . TRP A 1 77 ? -19.397 32.119 9.132 1.00 94.12 77 TRP A N 1
ATOM 575 C CA . TRP A 1 77 ? -19.692 32.275 10.553 1.00 94.12 77 TRP A CA 1
ATOM 576 C C . TRP A 1 77 ? -21.165 31.971 10.847 1.00 94.12 77 TRP A C 1
ATOM 578 O O . TRP A 1 77 ? -21.464 31.198 11.755 1.00 94.12 77 TRP A O 1
ATOM 588 N N . ASP A 1 78 ? -22.075 32.498 10.031 1.00 95.12 78 ASP A N 1
ATOM 589 C CA . ASP A 1 78 ? -23.513 32.286 10.189 1.00 95.12 78 ASP A CA 1
ATOM 590 C C . ASP A 1 78 ? -23.901 30.815 9.956 1.00 95.12 78 ASP A C 1
ATOM 592 O O . ASP A 1 78 ? -24.692 30.259 10.723 1.00 95.12 78 ASP A O 1
ATOM 596 N N . VAL A 1 79 ? -23.295 30.145 8.963 1.00 93.81 79 VAL A N 1
ATOM 597 C CA . VAL A 1 79 ? -23.466 28.692 8.763 1.00 93.81 79 VAL A CA 1
ATOM 598 C C . VAL 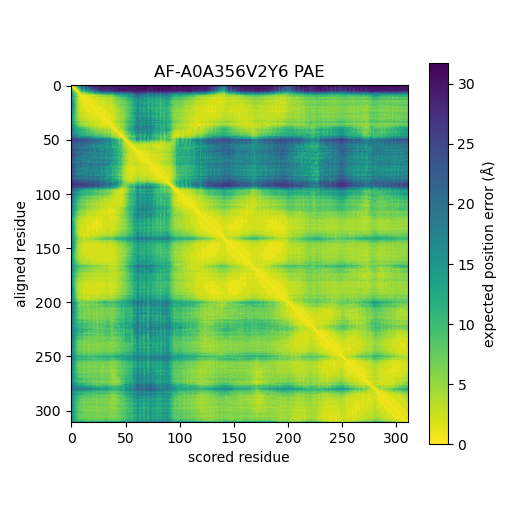A 1 79 ? -22.991 27.911 9.987 1.00 93.81 79 VAL A C 1
ATOM 600 O O . VAL A 1 79 ? -23.731 27.069 10.492 1.00 93.81 79 VAL A O 1
ATOM 603 N N . ALA A 1 80 ? -21.800 28.208 10.512 1.00 91.62 80 ALA A N 1
ATOM 604 C CA . ALA A 1 80 ? -21.273 27.522 11.689 1.00 91.62 80 ALA A CA 1
ATOM 605 C C . ALA A 1 80 ? -22.144 27.740 12.940 1.00 91.62 80 ALA A C 1
ATOM 607 O O . ALA A 1 80 ? -22.315 26.818 13.738 1.00 91.62 80 ALA A O 1
ATOM 608 N N . MET A 1 81 ? -22.732 28.930 13.103 1.00 92.69 81 MET A N 1
ATOM 609 C CA . MET A 1 81 ? -23.700 29.221 14.168 1.00 92.69 81 MET A CA 1
ATOM 610 C C . MET A 1 81 ? -24.984 28.400 14.016 1.00 92.69 81 MET A C 1
ATOM 612 O O . MET A 1 81 ? -25.487 27.868 15.006 1.00 92.69 81 MET A O 1
ATOM 616 N N . ALA A 1 82 ? -25.498 28.250 12.792 1.00 91.25 82 ALA A N 1
ATOM 617 C CA . ALA A 1 82 ? -26.665 27.413 12.518 1.00 91.25 82 ALA A CA 1
ATOM 618 C C . ALA A 1 82 ? -26.378 25.921 12.766 1.00 91.25 82 ALA A C 1
ATOM 620 O O . ALA A 1 82 ? -27.196 25.226 13.369 1.00 91.25 82 ALA A O 1
ATOM 621 N N . GLU A 1 83 ? -25.201 25.438 12.361 1.00 89.44 83 GLU A N 1
ATOM 622 C CA . GLU A 1 83 ? -24.731 24.080 12.660 1.00 89.44 83 GLU A CA 1
ATOM 623 C C . GLU A 1 83 ? -24.612 23.856 14.169 1.00 89.44 83 GLU A C 1
ATOM 625 O O . GLU A 1 83 ? -25.103 22.850 14.678 1.00 89.44 83 GLU A O 1
ATOM 630 N N . GLN A 1 84 ? -24.018 24.807 14.896 1.00 87.94 84 GLN A N 1
ATOM 631 C CA . GLN A 1 84 ? -23.883 24.738 16.350 1.00 87.94 84 GLN A CA 1
ATOM 632 C C . GLN A 1 84 ? -25.251 24.675 17.041 1.00 87.94 84 GLN A C 1
ATOM 634 O O . GLN A 1 84 ? -25.462 23.820 17.898 1.00 87.94 84 GLN A O 1
ATOM 639 N N . ALA A 1 85 ? -26.197 25.524 16.633 1.00 87.19 85 ALA A N 1
ATOM 640 C CA . ALA A 1 85 ? -27.553 25.517 17.173 1.00 87.19 85 ALA A CA 1
ATOM 641 C C . ALA A 1 85 ? -28.279 24.190 16.888 1.00 87.19 85 ALA A C 1
ATOM 643 O O . ALA A 1 85 ? -28.972 23.662 17.758 1.00 87.19 85 ALA A O 1
ATOM 644 N N . ALA A 1 86 ? -28.090 23.615 15.695 1.00 85.31 86 ALA A N 1
ATOM 645 C CA . ALA A 1 86 ? -28.639 22.306 15.352 1.00 85.31 86 ALA A CA 1
ATOM 646 C C . ALA A 1 86 ? -28.041 21.192 16.230 1.00 85.31 86 ALA A C 1
ATOM 648 O O . ALA A 1 86 ? -28.789 20.370 16.761 1.00 85.31 86 ALA A O 1
ATOM 649 N N . ILE A 1 87 ? -26.721 21.200 16.441 1.00 83.19 87 ILE A N 1
ATOM 650 C CA . ILE A 1 87 ? -26.018 20.252 17.318 1.00 83.19 87 ILE A CA 1
ATOM 651 C C . ILE A 1 87 ? -26.540 20.360 18.757 1.00 83.19 87 ILE A C 1
ATOM 653 O O . ILE A 1 87 ? -26.864 19.349 19.373 1.00 83.19 87 ILE A O 1
ATOM 657 N N . GLU A 1 88 ? -26.684 21.573 19.288 1.00 83.50 88 GLU A N 1
ATOM 658 C CA . GLU A 1 88 ? -27.214 21.808 20.636 1.00 83.50 88 GLU A CA 1
ATOM 659 C C . GLU A 1 88 ? -28.675 21.364 20.770 1.00 83.50 88 GLU A C 1
ATOM 661 O O . GLU A 1 88 ? -29.028 20.707 21.750 1.00 83.50 88 GLU A O 1
ATOM 666 N N . SER A 1 89 ? -29.507 21.623 19.756 1.00 81.31 89 SER A N 1
ATOM 667 C CA . SER A 1 89 ? -30.904 21.169 19.729 1.00 81.31 89 SER A CA 1
ATOM 668 C C . SER A 1 89 ? -31.047 19.642 19.692 1.00 81.31 89 SER A C 1
ATOM 670 O O . SER A 1 89 ? -32.036 19.105 20.187 1.00 81.31 89 SER A O 1
ATOM 672 N N . ALA A 1 90 ? -30.041 18.941 19.161 1.00 77.50 90 ALA A N 1
ATOM 673 C CA . ALA A 1 90 ? -29.957 17.484 19.150 1.00 77.50 90 ALA A CA 1
ATOM 674 C C . ALA A 1 90 ? -29.379 16.892 20.455 1.00 77.50 90 ALA A C 1
ATOM 676 O O . ALA A 1 90 ? -29.186 15.680 20.535 1.00 77.50 90 ALA A O 1
ATOM 677 N N . GLY A 1 91 ? -29.120 17.718 21.479 1.00 69.19 91 GLY A N 1
ATOM 678 C CA . GLY A 1 91 ? -28.547 17.295 22.764 1.00 69.19 91 GLY A CA 1
ATOM 679 C C . GLY A 1 91 ? -27.059 17.619 22.941 1.00 69.19 91 GLY A C 1
ATOM 680 O O . GLY A 1 91 ? -26.444 17.143 23.894 1.00 69.19 91 GLY A O 1
ATOM 681 N N . GLY A 1 92 ? -26.482 18.442 22.060 1.00 69.88 92 GLY A N 1
ATOM 682 C CA . GLY A 1 92 ? -25.061 18.785 22.044 1.00 69.88 92 GLY A CA 1
ATOM 683 C C . GLY A 1 92 ? -24.230 17.832 21.184 1.00 69.88 92 GLY A C 1
ATOM 684 O O . GLY A 1 92 ? -24.721 16.833 20.658 1.00 69.88 92 GLY A O 1
ATOM 685 N N . ALA A 1 93 ? -22.941 18.142 21.019 1.00 68.44 93 ALA A N 1
ATOM 686 C CA . ALA A 1 93 ? -22.029 17.221 20.349 1.00 68.44 93 ALA A CA 1
ATOM 687 C C . ALA A 1 93 ? -21.941 15.944 21.192 1.00 68.44 93 ALA A C 1
ATOM 689 O O . ALA A 1 93 ? -21.614 16.025 22.378 1.00 68.44 93 ALA A O 1
ATOM 690 N N . ALA A 1 94 ? -22.243 14.789 20.589 1.00 66.31 94 ALA A N 1
ATOM 691 C CA . ALA A 1 94 ? -22.161 13.506 21.274 1.00 66.31 94 ALA A CA 1
ATOM 692 C C . ALA A 1 94 ? -20.774 13.370 21.917 1.00 66.31 94 ALA A C 1
ATOM 694 O O . ALA A 1 94 ? -19.749 13.363 21.225 1.00 66.31 94 ALA A O 1
ATOM 695 N N . ILE A 1 95 ? -20.753 13.348 23.252 1.00 69.69 95 ILE A N 1
ATOM 696 C CA . ILE A 1 95 ? -19.531 13.146 24.019 1.00 69.69 95 ILE A CA 1
ATOM 697 C C . ILE A 1 95 ? -19.133 11.700 23.778 1.00 69.69 95 ILE A C 1
ATOM 699 O O . ILE A 1 95 ? -19.924 10.801 24.046 1.00 69.69 95 ILE A O 1
ATOM 703 N N . SER A 1 96 ? -17.918 11.494 23.272 1.00 79.94 96 SER A N 1
ATOM 704 C CA . SER A 1 96 ? -17.379 10.153 23.077 1.00 79.94 96 SER A CA 1
ATOM 705 C C . SER A 1 96 ? -17.459 9.376 24.390 1.00 79.94 96 SER A C 1
ATOM 707 O O . SER A 1 96 ? -16.846 9.764 25.392 1.00 79.94 96 SER A O 1
ATOM 709 N N . HIS A 1 97 ? -18.251 8.307 24.405 1.00 83.00 97 HIS A N 1
ATOM 710 C CA . HIS A 1 97 ? -18.381 7.409 25.547 1.00 83.00 97 HIS A CA 1
ATOM 711 C C . HIS A 1 97 ? -17.768 6.060 25.212 1.00 83.00 97 HIS A C 1
ATOM 713 O O . HIS A 1 97 ? -17.633 5.684 24.049 1.00 83.00 97 HIS A O 1
ATOM 719 N N . LYS A 1 98 ? -17.359 5.328 26.248 1.00 86.38 98 LYS A N 1
ATOM 720 C CA . LYS A 1 98 ? -16.885 3.959 26.066 1.00 86.38 98 LYS A CA 1
ATOM 721 C C . LYS A 1 98 ? -18.076 3.098 25.660 1.00 86.38 98 LYS A C 1
ATOM 723 O O . LYS A 1 98 ? -19.059 3.070 26.400 1.00 86.38 98 LYS A O 1
ATOM 728 N N . LEU A 1 99 ? -17.962 2.400 24.535 1.00 87.00 99 LEU A N 1
ATOM 729 C CA . LEU A 1 99 ? -19.029 1.533 24.051 1.00 87.00 99 LEU A CA 1
ATOM 730 C C . LEU A 1 99 ? -19.285 0.403 25.052 1.00 87.00 99 LEU A C 1
ATOM 732 O O . LEU A 1 99 ? -18.354 -0.202 25.601 1.00 87.00 99 LEU A O 1
ATOM 736 N N . THR A 1 100 ? -20.563 0.144 25.291 1.00 91.25 100 THR A N 1
ATOM 737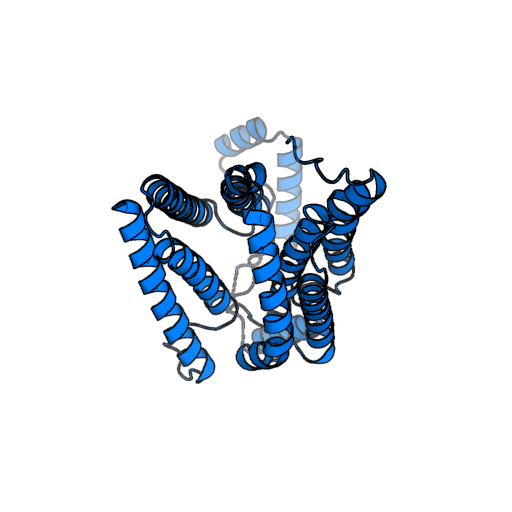 C CA . THR A 1 100 ? -21.041 -1.033 26.017 1.00 91.25 100 THR A CA 1
ATOM 738 C C . THR A 1 100 ? -20.802 -2.300 25.195 1.00 91.25 100 THR A C 1
ATOM 740 O O . THR A 1 100 ? -20.544 -2.249 23.994 1.00 91.25 100 THR A O 1
ATOM 743 N N . GLU A 1 101 ? -20.876 -3.464 25.839 1.00 90.19 101 GLU A N 1
ATOM 744 C CA . GLU A 1 101 ? -20.699 -4.747 25.147 1.00 90.19 101 GLU A CA 1
ATOM 745 C C . GLU A 1 101 ? -21.762 -4.960 24.056 1.00 90.19 101 GLU A C 1
ATOM 747 O O . GLU A 1 101 ? -21.441 -5.419 22.963 1.00 90.19 101 GLU A O 1
ATOM 752 N N . GLU A 1 102 ? -23.000 -4.529 24.307 1.00 90.00 102 GLU A N 1
ATOM 753 C CA . GLU A 1 102 ? -24.095 -4.575 23.332 1.00 90.00 102 GLU A CA 1
ATOM 754 C C . GLU A 1 102 ? -23.837 -3.644 22.136 1.00 90.00 102 GLU A C 1
ATOM 756 O O . GLU A 1 102 ? -23.984 -4.062 20.987 1.00 90.00 102 GLU A O 1
ATOM 761 N N . GLU A 1 103 ? -23.379 -2.410 22.380 1.00 89.06 103 GLU A N 1
ATOM 762 C CA . GLU A 1 103 ? -23.027 -1.467 21.308 1.00 89.06 103 GLU A CA 1
ATOM 763 C C . GLU A 1 103 ? -21.834 -1.955 20.474 1.00 89.06 103 GLU A C 1
ATOM 765 O O . GLU A 1 103 ? -21.820 -1.761 19.261 1.00 89.06 103 GLU A O 1
ATOM 770 N N . LEU A 1 104 ? -20.846 -2.617 21.090 1.00 88.12 104 LEU A N 1
ATOM 771 C CA . LEU A 1 104 ? -19.716 -3.213 20.370 1.00 88.12 104 LEU A CA 1
ATOM 772 C C . LEU A 1 104 ? -20.167 -4.337 19.433 1.00 88.12 104 LEU A C 1
ATOM 774 O O . LEU A 1 104 ? -19.710 -4.403 18.290 1.00 88.12 104 LEU A O 1
ATOM 778 N N . VAL A 1 105 ? -21.063 -5.209 19.903 1.00 91.25 105 VAL A N 1
ATOM 779 C CA . VAL A 1 105 ? -21.620 -6.300 19.091 1.00 91.25 105 VAL A CA 1
ATOM 780 C C . VAL A 1 105 ? -22.445 -5.742 17.934 1.00 91.25 105 VAL A C 1
ATOM 782 O O . VAL A 1 105 ? -22.279 -6.202 16.802 1.00 91.25 105 VAL A O 1
ATOM 785 N N . GLN A 1 106 ? -23.278 -4.729 18.185 1.00 91.94 106 GLN A N 1
ATOM 786 C CA . GLN A 1 106 ? -24.070 -4.091 17.135 1.00 91.94 106 GLN A CA 1
ATOM 787 C C . GLN A 1 106 ? -23.182 -3.381 16.109 1.00 91.94 106 GLN A C 1
ATOM 789 O O . GLN A 1 106 ? -23.327 -3.613 14.914 1.00 91.94 106 GLN A O 1
ATOM 794 N N . ALA A 1 107 ? -22.201 -2.592 16.555 1.00 88.69 107 ALA A N 1
ATOM 795 C CA . ALA A 1 107 ? -21.278 -1.897 15.661 1.00 88.69 107 ALA A CA 1
ATOM 796 C C . ALA A 1 107 ? -20.457 -2.872 14.800 1.00 88.69 107 ALA A C 1
ATOM 798 O O . ALA A 1 107 ? -20.162 -2.584 13.639 1.00 88.69 107 ALA A O 1
ATOM 799 N N . LEU A 1 108 ? -20.095 -4.039 15.344 1.00 90.56 108 LEU A N 1
ATOM 800 C CA . LEU A 1 108 ? -19.461 -5.103 14.570 1.00 90.56 108 LEU A CA 1
ATOM 801 C C . LEU A 1 108 ? -20.420 -5.671 13.516 1.00 90.56 108 LEU A C 1
ATOM 803 O O . LEU A 1 108 ? -20.018 -5.824 12.363 1.00 90.56 108 LEU A O 1
ATOM 807 N N . ALA A 1 109 ? -21.668 -5.967 13.888 1.00 92.06 109 ALA A N 1
ATOM 808 C CA . ALA A 1 109 ? -22.681 -6.476 12.964 1.00 92.06 109 ALA A CA 1
ATOM 809 C C . ALA A 1 109 ? -22.941 -5.493 11.811 1.00 92.06 109 ALA A C 1
ATOM 811 O O . ALA A 1 109 ? -22.890 -5.898 10.649 1.00 92.06 109 ALA A O 1
ATOM 812 N N . ASP A 1 110 ? -23.090 -4.203 12.121 1.00 90.56 110 ASP A N 1
ATOM 813 C CA . ASP A 1 110 ? -23.288 -3.137 11.135 1.00 90.56 110 ASP A CA 1
ATOM 814 C C . ASP A 1 110 ? -22.101 -3.049 10.160 1.00 90.56 110 ASP A C 1
ATOM 816 O O . ASP A 1 110 ? -22.288 -2.922 8.948 1.00 90.56 110 ASP A O 1
ATOM 820 N N . LYS A 1 111 ? -20.859 -3.169 10.659 1.00 90.75 111 LYS A N 1
ATOM 821 C CA . LYS A 1 111 ? -19.657 -3.184 9.804 1.00 90.75 111 LYS A CA 1
ATOM 822 C C . LYS A 1 111 ? -19.588 -4.409 8.899 1.00 90.75 111 LYS A C 1
ATOM 824 O O . LYS A 1 111 ? -19.112 -4.288 7.774 1.00 90.75 111 LYS A O 1
ATOM 829 N N . VAL A 1 112 ? -20.028 -5.571 9.377 1.00 92.62 112 VAL A N 1
ATOM 830 C CA . VAL A 1 112 ? -20.057 -6.807 8.581 1.00 92.62 112 VAL A CA 1
ATOM 831 C C . VAL A 1 112 ? -21.123 -6.724 7.489 1.00 92.62 112 VAL A C 1
ATOM 833 O O . VAL A 1 112 ? -20.847 -7.111 6.356 1.00 92.62 112 VAL A O 1
ATOM 836 N N . GLU A 1 113 ? -22.306 -6.194 7.800 1.00 92.31 113 GLU A N 1
ATOM 837 C CA . GLU A 1 113 ? -23.395 -6.021 6.831 1.00 92.31 113 GLU A CA 1
ATOM 838 C C . GLU A 1 113 ? -23.053 -4.974 5.760 1.00 92.31 113 GLU A C 1
ATOM 840 O O . GLU A 1 113 ? -23.314 -5.185 4.577 1.00 92.31 113 GLU A O 1
ATOM 845 N N . ALA A 1 114 ? -22.417 -3.869 6.157 1.00 90.69 114 ALA A N 1
ATOM 846 C CA . ALA A 1 114 ? -22.015 -2.793 5.251 1.00 90.69 114 ALA A CA 1
ATOM 847 C C . ALA A 1 114 ? -20.714 -3.073 4.476 1.00 90.69 114 ALA A C 1
ATOM 849 O O . ALA A 1 114 ? -20.266 -2.224 3.697 1.00 90.69 114 ALA A O 1
ATOM 850 N N . ALA A 1 115 ? -20.065 -4.216 4.706 1.00 92.44 115 ALA A N 1
ATOM 851 C CA . ALA A 1 115 ? -18.767 -4.494 4.119 1.00 92.44 115 ALA A CA 1
ATOM 852 C C . ALA A 1 115 ? -18.846 -4.671 2.599 1.00 92.44 115 ALA A C 1
ATOM 854 O O . ALA A 1 115 ? -19.693 -5.387 2.061 1.00 92.44 115 ALA A O 1
ATOM 855 N N . ALA A 1 116 ? -17.904 -4.047 1.899 1.00 94.19 116 ALA A N 1
ATOM 856 C CA . ALA A 1 116 ? -17.838 -4.145 0.450 1.00 94.19 116 ALA A CA 1
ATOM 857 C C . ALA A 1 116 ? -17.320 -5.525 -0.012 1.00 94.19 116 ALA A C 1
ATOM 859 O O . ALA A 1 116 ? -16.475 -6.121 0.662 1.00 94.19 116 ALA A O 1
ATOM 860 N N . PRO A 1 117 ? -17.732 -6.005 -1.200 1.00 94.62 117 PRO A N 1
ATOM 861 C CA . PRO A 1 117 ? -17.183 -7.215 -1.814 1.00 94.62 117 PRO A CA 1
ATOM 862 C C . PRO A 1 117 ? -15.668 -7.184 -2.050 1.00 94.62 117 PRO A C 1
ATOM 864 O O . PRO A 1 117 ? -15.021 -8.217 -1.944 1.00 94.62 117 PRO A O 1
ATOM 867 N N . ILE A 1 118 ? -15.103 -6.021 -2.393 1.00 94.88 118 ILE A N 1
ATOM 868 C CA . ILE A 1 118 ? -13.658 -5.830 -2.570 1.00 94.88 118 ILE A CA 1
ATOM 869 C C . ILE A 1 118 ? -13.133 -4.905 -1.478 1.00 94.88 118 ILE A C 1
ATOM 871 O O . ILE A 1 118 ? -13.590 -3.763 -1.343 1.00 94.88 118 ILE A O 1
ATOM 875 N N . GLY A 1 119 ? -12.107 -5.357 -0.760 1.00 92.50 119 GLY A N 1
ATOM 876 C CA . GLY A 1 119 ? -11.432 -4.556 0.254 1.00 92.50 119 GLY A CA 1
ATOM 877 C C . GLY A 1 119 ? -10.654 -3.394 -0.363 1.00 92.50 119 GLY A C 1
ATOM 878 O O . GLY A 1 119 ? -9.887 -3.564 -1.311 1.00 92.50 119 GLY A O 1
ATOM 879 N N . SER A 1 120 ? -10.786 -2.193 0.195 1.00 89.62 120 SER A N 1
ATOM 880 C CA . SER A 1 120 ? -10.147 -0.974 -0.320 1.00 89.62 120 SER A CA 1
ATOM 881 C C . SER A 1 120 ? -8.621 -1.096 -0.398 1.00 89.62 120 SER A C 1
ATOM 883 O O . SER A 1 120 ? -8.020 -0.669 -1.385 1.00 89.62 120 SER A O 1
ATOM 885 N N . GLY A 1 121 ? -7.994 -1.741 0.591 1.00 87.81 121 GLY A N 1
ATOM 886 C CA . GLY A 1 121 ? -6.557 -2.022 0.596 1.00 87.81 121 GLY A CA 1
ATOM 887 C C . GLY A 1 121 ? -6.123 -2.932 -0.559 1.00 87.81 121 GLY A C 1
ATOM 888 O O . GLY A 1 121 ? -5.167 -2.610 -1.269 1.00 87.81 121 GLY A O 1
ATOM 889 N N . ILE A 1 122 ? -6.856 -4.027 -0.793 1.00 92.00 122 ILE A N 1
ATOM 890 C CA . ILE A 1 122 ? -6.614 -4.970 -1.899 1.00 92.00 122 ILE A CA 1
ATOM 891 C C . ILE A 1 122 ? -6.834 -4.258 -3.238 1.00 92.00 122 ILE A C 1
ATOM 893 O O . ILE A 1 122 ? -5.956 -4.273 -4.104 1.00 92.00 122 ILE A O 1
ATOM 897 N N . GLY A 1 123 ? -7.962 -3.560 -3.373 1.00 94.25 123 GLY A N 1
ATOM 898 C CA . GLY A 1 123 ? -8.318 -2.744 -4.527 1.00 94.25 123 GLY A CA 1
ATOM 899 C C . GLY A 1 123 ? -7.212 -1.777 -4.936 1.00 94.25 123 GLY A C 1
ATOM 900 O O . GLY A 1 123 ? -6.698 -1.853 -6.052 1.00 94.25 123 GLY A O 1
ATOM 901 N N . ILE A 1 124 ? -6.788 -0.900 -4.024 1.00 91.81 124 ILE A N 1
ATOM 902 C CA . ILE A 1 124 ? -5.754 0.107 -4.307 1.00 91.81 124 ILE A CA 1
ATOM 903 C C . ILE A 1 124 ? -4.429 -0.565 -4.688 1.00 91.81 124 ILE A C 1
ATOM 905 O O . ILE A 1 124 ? -3.807 -0.186 -5.687 1.00 91.81 124 ILE A O 1
ATOM 909 N N . PHE A 1 125 ? -4.001 -1.577 -3.928 1.00 92.62 125 PHE A N 1
ATOM 910 C CA . PHE A 1 125 ? -2.720 -2.244 -4.150 1.00 92.62 125 PHE A CA 1
ATOM 911 C C . PHE A 1 125 ? -2.656 -2.939 -5.517 1.00 92.62 125 PHE A C 1
ATOM 913 O O . PHE A 1 125 ? -1.711 -2.728 -6.284 1.00 92.62 125 PHE A O 1
ATOM 920 N N . PHE A 1 126 ? -3.668 -3.736 -5.864 1.00 96.25 126 PHE A N 1
ATOM 921 C CA . PHE A 1 126 ? -3.662 -4.504 -7.110 1.00 96.25 126 PHE A CA 1
ATOM 922 C C . PHE A 1 126 ? -3.994 -3.658 -8.345 1.00 96.25 126 PHE A C 1
ATOM 924 O O . PHE A 1 126 ? -3.455 -3.937 -9.421 1.00 96.25 126 PHE A O 1
ATOM 931 N N . ILE A 1 127 ? -4.752 -2.562 -8.207 1.00 96.88 127 ILE A N 1
ATOM 932 C CA . ILE A 1 127 ? -4.873 -1.550 -9.271 1.00 96.88 127 ILE A CA 1
ATOM 933 C C . ILE A 1 127 ? -3.520 -0.891 -9.549 1.00 96.88 127 ILE A C 1
ATOM 935 O O . ILE A 1 127 ? -3.144 -0.741 -10.714 1.00 96.88 127 ILE A O 1
ATOM 939 N N . PHE A 1 128 ? -2.742 -0.553 -8.517 1.00 94.81 128 PHE A N 1
ATOM 940 C CA . PHE A 1 128 ? -1.402 0.003 -8.716 1.00 94.81 128 PHE A CA 1
ATOM 941 C C . PHE A 1 128 ? -0.4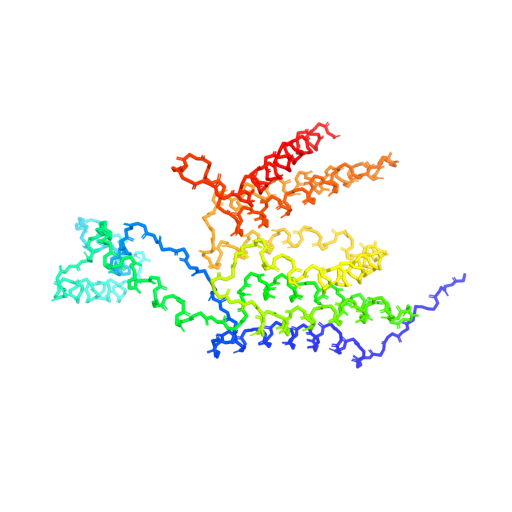71 -0.985 -9.445 1.00 94.81 128 PHE A C 1
ATOM 943 O O . PHE A 1 128 ? 0.230 -0.598 -10.383 1.00 94.81 128 PHE A O 1
ATOM 950 N N . MET A 1 129 ? -0.521 -2.279 -9.108 1.00 97.25 129 MET A N 1
ATOM 951 C CA . MET A 1 129 ? 0.215 -3.317 -9.849 1.00 97.25 129 MET A CA 1
ATOM 952 C C . MET A 1 129 ? -0.248 -3.427 -11.313 1.00 97.25 129 MET A C 1
ATOM 954 O O . MET A 1 129 ? 0.585 -3.513 -12.219 1.00 97.25 129 MET A O 1
ATOM 958 N N . ALA A 1 130 ? -1.558 -3.369 -11.574 1.00 98.06 130 ALA A N 1
ATOM 959 C CA . ALA A 1 130 ? -2.105 -3.364 -12.932 1.00 98.06 130 ALA A CA 1
ATOM 960 C C . ALA A 1 130 ? -1.649 -2.143 -13.744 1.00 98.06 130 ALA A C 1
ATOM 962 O O . ALA A 1 130 ? -1.328 -2.271 -14.929 1.00 98.06 130 ALA A O 1
ATOM 963 N N . LEU A 1 131 ? -1.549 -0.967 -13.119 1.00 96.94 131 LEU A N 1
ATOM 964 C CA . LEU A 1 131 ? -1.000 0.228 -13.761 1.00 96.94 131 LEU A CA 1
ATOM 965 C C . LEU A 1 131 ? 0.460 0.014 -14.173 1.00 96.94 131 LEU A C 1
ATOM 967 O O . LEU A 1 131 ? 0.808 0.285 -15.318 1.00 96.94 131 LEU A O 1
ATOM 971 N N . IL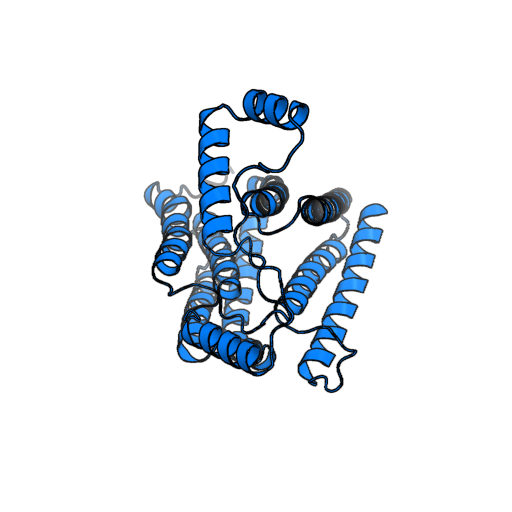E A 1 132 ? 1.301 -0.560 -13.309 1.00 95.81 132 ILE A N 1
ATOM 972 C CA . ILE A 1 132 ? 2.698 -0.886 -13.655 1.00 95.81 132 ILE A CA 1
ATOM 973 C C . ILE A 1 132 ? 2.763 -1.826 -14.872 1.00 95.81 132 ILE A C 1
ATOM 975 O O . ILE A 1 132 ? 3.520 -1.585 -15.818 1.00 95.81 132 ILE A O 1
ATOM 979 N N . LEU A 1 133 ? 1.949 -2.885 -14.868 1.00 97.69 133 LEU A N 1
ATOM 980 C CA . LEU A 1 133 ? 1.881 -3.885 -15.940 1.00 97.69 133 LEU A CA 1
ATOM 981 C C . LEU A 1 133 ? 1.440 -3.269 -17.279 1.00 97.69 133 LEU A C 1
ATOM 983 O O . LEU A 1 133 ? 2.075 -3.489 -18.316 1.00 97.69 133 LEU A O 1
ATOM 987 N N . THR A 1 134 ? 0.374 -2.467 -17.261 1.00 96.81 134 THR A N 1
ATOM 988 C CA . THR A 1 134 ? -0.174 -1.810 -18.459 1.00 96.81 134 THR A CA 1
ATOM 989 C C . THR A 1 134 ? 0.755 -0.719 -19.000 1.00 96.81 134 THR A C 1
ATOM 991 O O . THR A 1 134 ? 0.955 -0.640 -20.215 1.00 96.81 134 THR A O 1
ATOM 994 N N . PHE A 1 135 ? 1.423 0.049 -18.133 1.00 94.19 135 PHE A N 1
ATOM 995 C CA . PHE A 1 135 ? 2.446 1.017 -18.546 1.00 94.19 135 PHE A CA 1
ATOM 996 C C . PHE A 1 135 ? 3.645 0.339 -19.211 1.00 94.19 135 PHE A C 1
ATOM 998 O O . PHE A 1 135 ? 4.091 0.788 -20.271 1.00 94.19 135 PHE A O 1
ATOM 1005 N N . ALA A 1 136 ? 4.148 -0.764 -18.645 1.00 94.38 136 ALA A N 1
ATOM 1006 C CA . ALA A 1 136 ? 5.250 -1.513 -19.249 1.00 94.38 136 ALA A CA 1
ATOM 1007 C C . ALA A 1 136 ? 4.890 -2.012 -20.658 1.00 94.38 136 ALA A C 1
ATOM 1009 O O . ALA A 1 136 ? 5.699 -1.890 -21.585 1.00 94.38 136 ALA A O 1
ATOM 1010 N N . ARG A 1 137 ? 3.648 -2.481 -20.853 1.00 94.50 137 ARG A N 1
ATOM 1011 C CA . ARG A 1 137 ? 3.125 -2.874 -22.173 1.00 94.50 137 ARG A CA 1
ATOM 1012 C C . ARG A 1 137 ? 3.030 -1.703 -23.155 1.00 94.50 137 ARG A C 1
ATOM 1014 O O . ARG A 1 137 ? 3.231 -1.904 -24.360 1.00 94.50 137 ARG A O 1
ATOM 1021 N N . GLY A 1 138 ? 2.725 -0.507 -22.654 1.00 92.75 138 GLY A N 1
ATOM 1022 C CA . GLY A 1 138 ? 2.698 0.736 -23.421 1.00 92.75 138 GLY A CA 1
ATOM 1023 C C . GLY A 1 138 ? 4.081 1.156 -23.919 1.00 92.75 138 GLY A C 1
ATOM 1024 O O . GLY A 1 138 ? 4.229 1.486 -25.097 1.00 92.75 138 GLY A O 1
ATOM 1025 N N . ILE A 1 139 ? 5.090 1.095 -23.045 1.00 91.00 139 ILE A N 1
ATOM 1026 C CA . ILE A 1 139 ? 6.465 1.550 -23.316 1.00 91.00 139 ILE A CA 1
ATOM 1027 C C . ILE A 1 139 ? 7.219 0.601 -24.243 1.00 91.00 139 ILE A C 1
ATOM 1029 O O . ILE A 1 139 ? 7.892 1.061 -25.164 1.00 91.00 139 ILE A O 1
ATOM 1033 N N . ALA A 1 140 ? 7.103 -0.709 -24.028 1.00 91.06 140 ALA A N 1
ATOM 1034 C CA . ALA A 1 140 ? 7.853 -1.703 -24.789 1.00 91.06 140 ALA A CA 1
ATOM 1035 C C . ALA A 1 140 ? 6.914 -2.695 -25.489 1.00 91.06 140 ALA A C 1
ATOM 1037 O O . ALA A 1 140 ? 6.802 -3.846 -25.080 1.00 91.06 140 ALA A O 1
ATOM 1038 N N . PRO A 1 141 ? 6.226 -2.296 -26.571 1.00 89.50 141 PRO A N 1
ATOM 1039 C CA . PRO A 1 141 ? 5.193 -3.135 -27.168 1.00 89.50 141 PRO A CA 1
ATOM 1040 C C . PRO A 1 141 ? 5.687 -4.368 -27.920 1.00 89.50 141 PRO A C 1
ATOM 1042 O O . PRO A 1 141 ? 4.875 -5.235 -28.229 1.00 89.50 141 PRO A O 1
ATOM 1045 N N . ALA A 1 142 ? 6.978 -4.416 -28.244 1.00 88.25 142 ALA A N 1
ATOM 1046 C CA . ALA A 1 142 ? 7.598 -5.506 -28.991 1.00 88.25 142 ALA A CA 1
ATOM 1047 C C . ALA A 1 142 ? 8.163 -6.620 -28.094 1.00 88.25 142 ALA A C 1
ATOM 1049 O O . ALA A 1 142 ? 8.632 -7.630 -28.611 1.00 88.25 142 ALA A O 1
ATOM 1050 N N . VAL A 1 143 ? 8.162 -6.437 -26.769 1.00 90.12 143 VAL A N 1
ATOM 1051 C CA . VAL A 1 143 ? 8.614 -7.476 -25.830 1.00 90.12 143 VAL A CA 1
ATOM 1052 C C . VAL A 1 143 ? 7.542 -8.550 -25.663 1.00 90.12 143 VAL A C 1
ATOM 1054 O O . VAL A 1 143 ? 6.362 -8.293 -25.907 1.00 90.12 143 VAL A O 1
ATOM 1057 N N . ASP A 1 144 ? 7.952 -9.747 -25.237 1.00 94.12 144 ASP A N 1
ATOM 1058 C CA . ASP A 1 144 ? 7.027 -10.852 -24.983 1.00 94.12 144 ASP A CA 1
ATOM 1059 C C . ASP A 1 144 ? 5.941 -10.423 -23.973 1.00 94.12 144 ASP A C 1
ATOM 1061 O O . ASP A 1 144 ? 6.267 -10.075 -22.833 1.00 94.12 144 ASP A O 1
ATOM 1065 N N . PRO A 1 145 ? 4.649 -10.420 -24.357 1.00 94.69 145 PRO A N 1
ATOM 1066 C CA . PRO A 1 145 ? 3.583 -9.973 -23.473 1.00 94.69 145 PRO A CA 1
ATOM 1067 C C . PRO A 1 145 ? 3.223 -11.008 -22.403 1.00 94.69 145 PRO A C 1
ATOM 1069 O O . PRO A 1 145 ? 2.515 -10.651 -21.461 1.00 94.69 145 PRO A O 1
ATOM 1072 N N . ARG A 1 146 ? 3.667 -12.271 -22.514 1.00 97.69 146 ARG A N 1
ATOM 1073 C CA . ARG A 1 146 ? 3.220 -13.360 -21.623 1.00 97.69 146 ARG A CA 1
ATOM 1074 C C . ARG A 1 146 ? 3.405 -13.047 -20.135 1.00 97.69 146 ARG A C 1
ATOM 1076 O O . ARG A 1 146 ? 2.431 -13.219 -19.407 1.00 97.69 146 ARG A O 1
ATOM 1083 N N . PRO A 1 147 ? 4.558 -12.538 -19.650 1.00 97.81 147 PRO A N 1
ATOM 1084 C CA . PRO A 1 147 ? 4.702 -12.247 -18.225 1.00 97.81 147 PRO A CA 1
ATOM 1085 C C . PRO A 1 147 ? 3.762 -11.134 -17.753 1.00 97.81 147 PRO A C 1
ATOM 1087 O O . PRO A 1 147 ? 3.215 -11.213 -16.656 1.00 97.81 147 PRO A O 1
ATOM 1090 N N . ILE A 1 148 ? 3.519 -10.126 -18.598 1.00 97.44 148 ILE A N 1
ATOM 1091 C CA . ILE A 1 148 ? 2.580 -9.039 -18.294 1.00 97.44 148 ILE A CA 1
ATOM 1092 C C . ILE A 1 148 ? 1.149 -9.583 -18.218 1.00 97.44 148 ILE A C 1
ATOM 1094 O O . ILE A 1 148 ? 0.421 -9.259 -17.283 1.00 97.44 148 ILE A O 1
ATOM 1098 N N . LEU A 1 149 ? 0.755 -10.437 -19.167 1.00 97.88 149 LEU A N 1
ATOM 1099 C CA . LEU A 1 149 ? -0.569 -11.063 -19.192 1.00 97.88 149 LEU A CA 1
ATOM 1100 C C . LEU A 1 149 ? -0.789 -11.997 -17.998 1.00 97.88 149 LEU A C 1
ATOM 1102 O O . LEU A 1 149 ? -1.865 -11.962 -17.414 1.00 97.88 149 LEU A O 1
ATOM 1106 N N . ILE A 1 150 ? 0.222 -12.773 -17.591 1.00 98.38 150 ILE A N 1
ATOM 1107 C CA . ILE A 1 150 ? 0.172 -13.588 -16.365 1.00 98.38 150 ILE A CA 1
ATOM 1108 C C . ILE A 1 150 ? -0.034 -12.692 -15.141 1.00 98.38 150 ILE A C 1
ATOM 1110 O O . ILE A 1 150 ? -0.853 -13.010 -14.282 1.00 98.38 150 ILE A O 1
ATOM 1114 N N . GLY A 1 151 ? 0.659 -11.551 -15.083 1.00 98.25 151 GLY A N 1
ATOM 1115 C CA . GLY A 1 151 ? 0.477 -10.582 -14.007 1.00 98.25 151 GLY A CA 1
ATOM 1116 C C . GLY A 1 151 ? -0.934 -9.995 -13.962 1.00 98.25 151 GLY A C 1
ATOM 1117 O O . GLY A 1 151 ? -1.538 -9.938 -12.896 1.00 98.25 151 GLY A O 1
ATOM 1118 N N . LEU A 1 152 ? -1.487 -9.607 -15.116 1.00 98.38 152 LEU A N 1
ATOM 1119 C CA . LEU A 1 152 ? -2.850 -9.070 -15.217 1.00 98.38 152 LEU A CA 1
ATOM 1120 C C . LEU A 1 152 ? -3.914 -10.130 -14.913 1.00 98.38 152 LEU A C 1
ATOM 1122 O O . LEU A 1 152 ? -4.911 -9.822 -14.267 1.00 98.38 152 LEU A O 1
ATOM 1126 N N . ALA A 1 153 ? -3.691 -11.379 -15.328 1.00 98.50 153 ALA A N 1
ATOM 1127 C CA . ALA A 1 153 ? -4.530 -12.504 -14.934 1.00 98.50 153 ALA A CA 1
ATOM 1128 C C . ALA A 1 153 ? -4.476 -12.726 -13.416 1.00 98.50 153 ALA A C 1
ATOM 1130 O O . ALA A 1 153 ? -5.510 -12.970 -12.807 1.00 98.50 153 ALA A O 1
ATOM 1131 N N . GLY A 1 154 ? -3.299 -12.570 -12.800 1.00 98.56 154 GLY A N 1
ATOM 1132 C CA . GLY A 1 154 ? -3.138 -12.552 -11.347 1.00 98.56 154 GLY A CA 1
ATOM 1133 C C . GLY A 1 154 ? -3.999 -11.476 -10.684 1.00 98.56 154 GLY A C 1
ATOM 1134 O O . GLY A 1 154 ? -4.769 -11.798 -9.790 1.00 98.56 154 GLY A O 1
ATOM 1135 N N . VAL A 1 155 ? -3.953 -10.229 -11.166 1.00 98.31 155 VAL A N 1
ATOM 1136 C CA . VAL A 1 155 ? -4.798 -9.132 -10.648 1.00 98.31 155 VAL A CA 1
ATOM 1137 C C . VAL A 1 155 ? -6.289 -9.460 -10.774 1.00 98.31 155 VAL A C 1
ATOM 1139 O O . VAL A 1 155 ? -7.038 -9.297 -9.815 1.00 98.31 155 VAL A O 1
ATOM 1142 N N . ALA A 1 156 ? -6.725 -9.947 -11.938 1.00 98.00 156 ALA A N 1
ATOM 1143 C CA . ALA A 1 156 ? -8.121 -10.322 -12.148 1.00 98.00 156 ALA A CA 1
ATOM 1144 C C . ALA A 1 156 ? -8.552 -11.451 -11.199 1.00 98.00 156 ALA A C 1
ATOM 1146 O O . ALA A 1 156 ? -9.621 -11.377 -10.600 1.00 98.00 156 ALA A O 1
ATOM 1147 N N . LEU A 1 157 ? -7.702 -12.467 -11.020 1.00 98.19 157 LEU A N 1
ATOM 1148 C CA . LEU A 1 157 ? -7.945 -13.555 -10.077 1.00 98.19 157 LEU A CA 1
ATOM 1149 C C . LEU A 1 157 ? -7.978 -13.069 -8.630 1.00 98.19 157 LEU A C 1
ATOM 1151 O O . LEU A 1 157 ? -8.796 -13.575 -7.876 1.00 98.19 157 LEU A O 1
ATOM 1155 N N . VAL A 1 158 ? -7.156 -12.088 -8.238 1.00 97.94 158 VAL A N 1
ATOM 1156 C CA . VAL A 1 158 ? -7.260 -11.489 -6.899 1.00 97.94 158 VAL A CA 1
ATOM 1157 C C . VAL A 1 158 ? -8.651 -10.921 -6.678 1.00 97.94 158 VAL A C 1
ATOM 1159 O O . VAL A 1 158 ? -9.275 -11.292 -5.697 1.00 97.94 158 VAL A O 1
ATOM 1162 N N . PHE A 1 159 ? -9.168 -10.088 -7.585 1.00 97.06 159 PHE A N 1
ATOM 1163 C CA . PHE A 1 159 ? -10.505 -9.512 -7.402 1.00 97.06 159 PHE A CA 1
ATOM 1164 C C . PHE A 1 159 ? -11.612 -10.562 -7.425 1.00 97.06 159 PHE A C 1
ATOM 1166 O O . PHE A 1 159 ? -12.568 -10.455 -6.667 1.00 97.06 159 PHE A O 1
ATOM 1173 N N . LEU A 1 160 ? -11.479 -11.604 -8.248 1.00 97.25 160 LEU A N 1
ATOM 1174 C CA . LEU A 1 160 ? -12.422 -12.719 -8.227 1.00 97.25 160 LEU A CA 1
ATOM 1175 C C . LEU A 1 160 ? -12.378 -13.469 -6.890 1.00 97.25 160 LEU A C 1
ATOM 1177 O O . LEU A 1 160 ? -13.423 -13.769 -6.334 1.00 97.25 160 LEU A O 1
ATOM 1181 N N . LEU A 1 161 ? -11.200 -13.766 -6.346 1.00 96.94 161 LEU A N 1
ATOM 1182 C CA . LEU A 1 161 ? -11.115 -14.469 -5.065 1.00 96.94 161 LEU A CA 1
ATOM 1183 C C . LEU A 1 161 ? -11.488 -13.571 -3.880 1.00 96.94 161 LEU A C 1
ATOM 1185 O O . LEU A 1 161 ? -12.058 -14.082 -2.924 1.00 96.94 161 LEU A O 1
ATOM 1189 N N . ASP A 1 162 ? -11.234 -12.266 -3.959 1.00 94.75 162 ASP A N 1
ATOM 1190 C CA . ASP A 1 162 ? -11.666 -11.291 -2.953 1.00 94.75 162 ASP A CA 1
ATOM 1191 C C . ASP A 1 162 ? -13.198 -11.250 -2.865 1.00 94.75 162 ASP A C 1
ATOM 1193 O O . ASP A 1 162 ? -13.761 -11.467 -1.803 1.00 94.75 162 ASP A O 1
ATOM 1197 N N . ILE A 1 163 ? -13.885 -11.144 -4.009 1.00 94.75 163 ILE A N 1
ATOM 1198 C CA . ILE A 1 163 ? -15.357 -11.135 -4.059 1.00 94.75 163 ILE A CA 1
ATOM 1199 C C . ILE A 1 163 ? -15.969 -12.456 -3.562 1.00 94.75 163 ILE A C 1
ATOM 1201 O O . ILE A 1 163 ? -17.038 -12.449 -2.955 1.00 94.75 163 ILE A O 1
ATOM 1205 N N . TRP A 1 164 ? -15.363 -13.598 -3.900 1.00 95.00 164 TRP A N 1
ATOM 1206 C CA . TRP A 1 164 ? -16.017 -14.903 -3.738 1.00 95.00 164 TRP A CA 1
ATOM 1207 C C . TRP A 1 164 ? -15.579 -15.684 -2.500 1.00 95.00 164 TRP A C 1
ATOM 1209 O O . TRP A 1 164 ? -16.358 -16.495 -2.001 1.00 95.00 164 TRP A O 1
ATOM 1219 N N . LEU A 1 165 ? -14.336 -15.512 -2.043 1.00 95.06 165 LEU A N 1
ATOM 1220 C CA . LEU A 1 165 ? -13.743 -16.324 -0.974 1.00 95.06 165 LEU A CA 1
ATOM 1221 C C . LEU A 1 165 ? -13.290 -15.508 0.237 1.00 95.06 165 LEU A C 1
ATOM 1223 O O . LEU A 1 165 ? -13.148 -16.088 1.315 1.00 95.06 165 LEU A O 1
ATOM 1227 N N . VAL A 1 166 ? -13.036 -14.207 0.080 1.00 93.19 166 VAL A N 1
ATOM 1228 C CA . VAL A 1 166 ? -12.671 -13.333 1.198 1.00 93.19 166 VAL A CA 1
ATOM 1229 C C . VAL A 1 166 ? -13.944 -12.720 1.766 1.00 93.19 166 VAL A C 1
ATOM 1231 O O . VAL A 1 166 ? -14.775 -12.168 1.053 1.00 93.19 166 VAL A O 1
ATOM 1234 N N . SER A 1 167 ? -14.114 -12.850 3.075 1.00 90.06 167 SER A N 1
ATOM 1235 C CA . SER A 1 167 ? -15.218 -12.243 3.810 1.00 90.06 167 SER A CA 1
ATOM 1236 C C . SER A 1 167 ? -14.674 -11.247 4.835 1.00 90.06 167 SER A C 1
ATOM 1238 O O . SER A 1 167 ? -13.515 -11.367 5.238 1.00 90.06 167 SER A O 1
ATOM 1240 N N . PRO A 1 168 ? -15.500 -10.324 5.352 1.00 87.62 168 PRO A N 1
ATOM 1241 C CA . PRO A 1 168 ? -15.093 -9.411 6.429 1.00 87.62 168 PRO A CA 1
ATOM 1242 C C . PRO A 1 168 ? -14.658 -10.143 7.710 1.00 87.62 168 PRO A C 1
ATOM 1244 O O . PRO A 1 168 ? -13.956 -9.589 8.551 1.00 87.62 168 PRO A O 1
ATOM 1247 N N . LEU A 1 169 ? -15.082 -11.402 7.860 1.00 89.62 169 LEU A N 1
ATOM 1248 C CA . LEU A 1 169 ? -14.752 -12.278 8.983 1.00 89.62 169 LEU A CA 1
ATOM 1249 C C . LEU A 1 169 ? -13.552 -13.193 8.698 1.00 89.62 169 LEU A C 1
ATOM 1251 O O . LEU A 1 169 ? -13.142 -13.955 9.574 1.00 89.62 169 LEU A O 1
ATOM 1255 N N . SER A 1 170 ? -12.997 -13.155 7.484 1.00 90.94 170 SER A N 1
ATOM 1256 C CA . SER A 1 170 ? -11.800 -13.916 7.141 1.00 90.94 170 SER A CA 1
ATOM 1257 C C . SER A 1 170 ? -10.612 -13.368 7.919 1.00 90.94 170 SER A C 1
ATOM 1259 O O . SER A 1 170 ? -10.370 -12.161 7.933 1.00 90.94 170 SER A O 1
ATOM 1261 N N . THR A 1 171 ? -9.844 -14.251 8.561 1.00 89.38 171 THR A N 1
ATOM 1262 C CA . THR A 1 171 ? -8.652 -13.792 9.282 1.00 89.38 171 THR A CA 1
ATOM 1263 C C . THR A 1 171 ? -7.608 -13.266 8.292 1.00 89.38 171 THR A C 1
ATOM 1265 O O . THR A 1 171 ? -7.549 -13.734 7.147 1.00 89.38 171 THR A O 1
ATOM 1268 N N . PRO A 1 172 ? -6.723 -12.344 8.702 1.00 87.31 172 PRO A N 1
ATOM 1269 C CA . PRO A 1 172 ? -5.648 -11.865 7.837 1.00 87.31 172 PRO A CA 1
ATOM 1270 C C . PRO A 1 172 ? -4.784 -13.007 7.279 1.00 87.31 172 PRO A C 1
ATOM 1272 O O . PRO A 1 172 ? -4.396 -12.982 6.108 1.00 87.31 172 PRO A O 1
ATOM 1275 N N . GLY A 1 173 ? -4.539 -14.056 8.077 1.00 87.56 173 GLY A N 1
ATOM 1276 C CA . GLY A 1 173 ? -3.852 -15.266 7.629 1.00 87.56 173 GLY A CA 1
ATOM 1277 C C . GLY A 1 173 ? -4.607 -16.015 6.527 1.00 87.56 173 GLY A C 1
ATOM 1278 O O . GLY A 1 173 ? -4.001 -16.404 5.526 1.00 87.56 173 GLY A O 1
ATOM 1279 N N . GLN A 1 174 ? -5.928 -16.176 6.659 1.00 92.50 174 GLN A N 1
ATOM 1280 C CA . GLN A 1 174 ? -6.767 -16.787 5.620 1.00 92.50 174 GLN A CA 1
ATOM 1281 C C . GLN A 1 174 ? -6.743 -15.976 4.325 1.00 92.50 174 GLN A C 1
ATOM 1283 O O . GLN A 1 174 ? -6.517 -16.546 3.258 1.00 92.50 174 GLN A O 1
ATOM 1288 N N . THR A 1 175 ? -6.904 -14.654 4.411 1.00 92.00 175 THR A N 1
ATOM 1289 C CA . THR A 1 175 ? -6.871 -13.760 3.245 1.00 92.00 175 THR A CA 1
ATOM 1290 C C . THR A 1 175 ? -5.535 -13.857 2.512 1.00 92.00 175 THR A C 1
ATOM 1292 O O . THR A 1 175 ? -5.507 -14.015 1.290 1.00 92.00 175 THR A O 1
ATOM 1295 N N . VAL A 1 176 ? -4.411 -13.860 3.243 1.00 90.44 176 VAL A N 1
ATOM 1296 C CA . VAL A 1 176 ? -3.084 -14.074 2.644 1.00 90.44 176 VAL A CA 1
ATOM 1297 C C . VAL A 1 176 ? -3.023 -15.421 1.926 1.00 90.44 176 VAL A C 1
ATOM 1299 O O . VAL A 1 176 ? -2.582 -15.469 0.779 1.00 90.44 176 VAL A O 1
ATOM 1302 N N . LEU A 1 177 ? -3.479 -16.509 2.550 1.00 94.19 177 LEU A N 1
ATOM 1303 C CA . LEU A 1 177 ? -3.444 -17.843 1.944 1.00 94.19 177 LEU A CA 1
ATOM 1304 C C . LEU A 1 177 ? -4.289 -17.927 0.666 1.00 94.19 177 LEU A C 1
ATOM 1306 O O . LEU A 1 177 ? -3.793 -18.414 -0.351 1.00 94.19 177 LEU A O 1
ATOM 1310 N N . ILE A 1 178 ? -5.518 -17.404 0.693 1.00 95.69 178 ILE A N 1
ATOM 1311 C CA . ILE A 1 178 ? -6.434 -17.368 -0.459 1.00 95.69 178 ILE A CA 1
ATOM 1312 C C . ILE A 1 178 ? -5.796 -16.607 -1.626 1.00 95.69 178 ILE A C 1
ATOM 1314 O O . ILE A 1 178 ? -5.813 -17.066 -2.770 1.00 95.69 178 ILE A O 1
ATOM 1318 N N . LEU A 1 179 ? -5.185 -15.457 -1.338 1.00 95.94 179 LEU A N 1
ATOM 1319 C CA . LEU A 1 179 ? -4.654 -14.558 -2.359 1.00 95.94 179 LEU A CA 1
ATOM 1320 C C . LEU A 1 179 ? -3.192 -14.840 -2.734 1.00 95.94 179 LEU A C 1
ATOM 1322 O O . LEU A 1 179 ? -2.673 -14.210 -3.654 1.00 95.94 179 LEU A O 1
ATOM 1326 N N . THR A 1 180 ? -2.513 -15.799 -2.095 1.00 95.50 180 THR A N 1
ATOM 1327 C CA . THR A 1 180 ? -1.075 -16.043 -2.320 1.00 95.50 180 THR A CA 1
ATOM 1328 C C . THR A 1 180 ? -0.773 -16.404 -3.774 1.00 95.50 180 THR A C 1
ATOM 1330 O O . THR A 1 180 ? 0.115 -15.811 -4.385 1.00 95.50 180 THR A O 1
ATOM 1333 N N . ILE A 1 181 ? -1.509 -17.351 -4.362 1.00 97.38 181 ILE A N 1
ATOM 1334 C CA . ILE A 1 181 ? -1.272 -17.797 -5.745 1.00 97.38 181 ILE A CA 1
ATOM 1335 C C . ILE A 1 181 ? -1.432 -16.641 -6.751 1.00 97.38 181 ILE A C 1
ATOM 1337 O O . ILE A 1 181 ? -0.478 -16.365 -7.489 1.00 97.38 181 ILE A O 1
ATOM 1341 N N . PRO A 1 182 ? -2.570 -15.921 -6.801 1.00 98.00 182 PRO A N 1
ATOM 1342 C CA . PRO A 1 182 ? -2.722 -14.817 -7.748 1.00 98.00 182 PRO A CA 1
ATOM 1343 C C . PRO A 1 182 ? -1.808 -13.620 -7.426 1.00 98.00 182 PRO A C 1
ATOM 1345 O O . PRO A 1 182 ? -1.350 -12.932 -8.347 1.00 98.00 182 PRO A O 1
ATOM 1348 N N . ALA A 1 183 ? -1.440 -13.404 -6.157 1.00 96.50 183 ALA A N 1
ATOM 1349 C CA . ALA A 1 183 ? -0.427 -12.418 -5.787 1.00 96.50 183 ALA A CA 1
ATOM 1350 C C . ALA A 1 183 ? 0.957 -12.779 -6.348 1.00 96.50 183 ALA A C 1
ATOM 1352 O O . ALA A 1 183 ? 1.640 -11.906 -6.885 1.00 96.50 183 ALA A O 1
ATOM 1353 N N . LEU A 1 184 ? 1.362 -14.053 -6.311 1.00 97.94 184 LEU A N 1
ATOM 1354 C CA . LEU A 1 184 ? 2.620 -14.518 -6.909 1.00 97.94 184 LEU A CA 1
ATOM 1355 C C . LEU A 1 184 ? 2.616 -14.393 -8.438 1.00 97.94 184 LEU A C 1
ATOM 1357 O O . LEU A 1 184 ? 3.623 -13.979 -9.019 1.00 97.94 184 LEU A O 1
ATOM 1361 N N . MET A 1 185 ? 1.487 -14.682 -9.095 1.00 98.44 185 MET A N 1
ATOM 1362 C CA . MET A 1 185 ? 1.315 -14.439 -10.536 1.00 98.44 185 MET A CA 1
ATOM 1363 C C . MET A 1 185 ? 1.488 -12.953 -10.874 1.00 98.44 185 MET A C 1
ATOM 1365 O O . MET A 1 185 ? 2.236 -12.599 -11.790 1.00 98.44 185 MET A O 1
ATOM 1369 N N . THR A 1 186 ? 0.854 -12.080 -10.087 1.00 98.31 186 THR A N 1
ATOM 1370 C CA . THR A 1 186 ? 0.985 -10.622 -10.207 1.00 98.31 186 THR A CA 1
ATOM 1371 C C . THR A 1 186 ? 2.434 -10.186 -10.010 1.00 98.31 186 THR A C 1
ATOM 1373 O O . THR A 1 186 ? 2.987 -9.480 -10.853 1.00 98.31 186 THR A O 1
ATOM 1376 N N . ALA A 1 187 ? 3.089 -10.659 -8.947 1.00 97.25 187 ALA A N 1
ATOM 1377 C CA . ALA A 1 187 ? 4.475 -10.334 -8.625 1.00 97.25 187 ALA A CA 1
ATOM 1378 C C . ALA A 1 187 ? 5.453 -10.776 -9.725 1.00 97.25 187 ALA A C 1
ATOM 1380 O O . ALA A 1 187 ? 6.391 -10.042 -10.045 1.00 97.25 187 ALA A O 1
ATOM 1381 N N . TYR A 1 188 ? 5.224 -11.937 -10.348 1.00 98.06 188 TYR A N 1
ATOM 1382 C CA . TYR A 1 188 ? 6.000 -12.398 -11.501 1.00 98.06 188 TYR A CA 1
ATOM 1383 C C . TYR A 1 188 ? 5.913 -11.411 -12.675 1.00 98.06 188 TYR A C 1
ATOM 1385 O O . TYR A 1 188 ? 6.947 -10.988 -13.206 1.00 98.06 188 TYR A O 1
ATOM 1393 N N . GLY A 1 189 ? 4.699 -10.982 -13.035 1.00 98.06 189 GLY A N 1
ATOM 1394 C CA . GLY A 1 189 ? 4.496 -9.996 -14.095 1.00 98.06 189 GLY A CA 1
ATOM 1395 C C . GLY A 1 189 ? 5.068 -8.623 -13.748 1.00 98.06 189 GLY A C 1
ATOM 1396 O O . GLY A 1 189 ? 5.731 -8.001 -14.579 1.00 98.06 189 GLY A O 1
ATOM 1397 N N . VAL A 1 190 ? 4.872 -8.160 -12.511 1.00 97.56 190 VAL A N 1
ATOM 1398 C CA . VAL A 1 190 ? 5.364 -6.858 -12.033 1.00 97.56 190 VAL A CA 1
ATOM 1399 C C . VAL A 1 190 ? 6.887 -6.827 -12.033 1.00 97.56 190 VAL A C 1
ATOM 1401 O O . VAL A 1 190 ? 7.471 -5.859 -12.509 1.00 97.56 190 VAL A O 1
ATOM 1404 N N . LYS A 1 191 ? 7.555 -7.898 -11.588 1.00 96.25 191 LYS A N 1
ATOM 1405 C CA . LYS A 1 191 ? 9.021 -8.005 -11.645 1.00 96.25 191 LYS A CA 1
ATOM 1406 C C . LYS A 1 191 ? 9.539 -7.843 -13.076 1.00 96.25 191 LYS A C 1
ATOM 1408 O O . LYS A 1 191 ? 10.515 -7.126 -13.299 1.00 96.25 191 LYS A O 1
ATOM 1413 N N . TYR A 1 192 ? 8.884 -8.486 -14.042 1.00 96.38 192 TYR A N 1
ATOM 1414 C CA . TYR A 1 192 ? 9.223 -8.343 -15.457 1.00 96.38 192 TYR A CA 1
ATOM 1415 C C . TYR A 1 192 ? 8.967 -6.913 -15.967 1.00 96.38 192 TYR A C 1
ATOM 1417 O O . TYR A 1 192 ? 9.845 -6.308 -16.583 1.00 96.38 192 TYR A O 1
ATOM 1425 N N . ALA A 1 193 ? 7.801 -6.345 -15.647 1.00 96.06 193 ALA A N 1
ATOM 1426 C CA . ALA A 1 193 ? 7.403 -4.991 -16.025 1.00 96.06 193 ALA A CA 1
ATOM 1427 C C . ALA A 1 193 ? 8.350 -3.918 -15.466 1.00 96.06 193 ALA A C 1
ATOM 1429 O O . ALA A 1 193 ? 8.809 -3.058 -16.214 1.00 96.06 193 ALA A O 1
ATOM 1430 N N . VAL A 1 194 ? 8.727 -3.997 -14.188 1.00 92.81 194 VAL A N 1
ATOM 1431 C CA . VAL A 1 194 ? 9.693 -3.081 -13.562 1.00 92.81 194 VAL A CA 1
ATOM 1432 C C . VAL A 1 194 ? 11.042 -3.134 -14.279 1.00 92.81 194 VAL A C 1
ATOM 1434 O O . VAL A 1 194 ? 11.638 -2.089 -14.528 1.00 92.81 194 VAL A O 1
ATOM 1437 N N . GLY A 1 195 ? 11.501 -4.320 -14.690 1.00 92.25 195 GLY A N 1
ATOM 1438 C CA . GLY A 1 195 ? 12.728 -4.464 -15.480 1.00 92.25 195 GLY A CA 1
ATOM 1439 C C . GLY A 1 195 ? 12.666 -3.779 -16.850 1.00 92.25 195 GLY A C 1
ATOM 1440 O O . GLY A 1 195 ? 13.690 -3.315 -17.348 1.00 92.25 195 GLY A O 1
ATOM 1441 N N . ILE A 1 196 ? 11.480 -3.682 -17.458 1.00 92.50 196 ILE A N 1
ATOM 1442 C CA . ILE A 1 196 ? 11.255 -2.914 -18.691 1.00 92.50 196 ILE A CA 1
ATOM 1443 C C . ILE A 1 196 ? 11.275 -1.413 -18.392 1.00 92.50 196 ILE A C 1
ATOM 1445 O O . ILE A 1 196 ? 11.989 -0.665 -19.058 1.00 92.50 196 ILE A O 1
ATOM 1449 N N . LEU A 1 197 ? 10.512 -0.976 -17.387 1.00 91.12 197 LEU A N 1
ATOM 1450 C CA . LEU A 1 197 ? 10.381 0.437 -17.018 1.00 91.12 197 LEU A CA 1
ATOM 1451 C C . LEU A 1 197 ? 11.722 1.044 -16.597 1.00 91.12 197 LEU A C 1
ATOM 1453 O O . LEU A 1 197 ? 12.048 2.154 -17.005 1.00 91.12 197 LEU A O 1
ATOM 1457 N N . ALA A 1 198 ? 12.530 0.291 -15.849 1.00 87.31 198 ALA A N 1
ATOM 1458 C CA . ALA A 1 198 ? 13.840 0.724 -15.373 1.00 87.31 198 ALA A CA 1
ATOM 1459 C C . ALA A 1 198 ? 14.870 0.944 -16.495 1.00 87.31 198 ALA A C 1
ATOM 1461 O O . ALA A 1 198 ? 15.852 1.650 -16.278 1.00 87.31 198 ALA A O 1
ATOM 1462 N N . LYS A 1 199 ? 14.664 0.364 -17.688 1.00 88.06 199 LYS A N 1
ATOM 1463 C CA . LYS A 1 199 ? 15.516 0.615 -18.867 1.00 88.06 199 LYS A CA 1
ATOM 1464 C C . LYS A 1 199 ? 15.217 1.956 -19.536 1.00 88.06 199 LYS A C 1
ATOM 1466 O O . LYS A 1 199 ? 16.010 2.413 -20.350 1.00 88.06 199 LYS A O 1
ATOM 1471 N N . ASN A 1 200 ? 14.074 2.569 -19.239 1.00 86.12 200 ASN A N 1
ATOM 1472 C CA . ASN A 1 200 ? 13.735 3.885 -19.753 1.00 86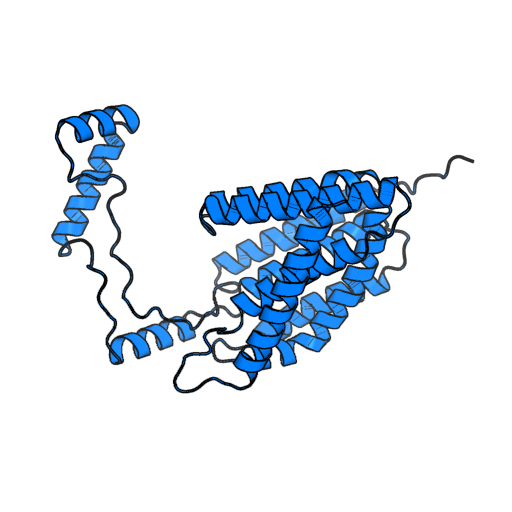.12 200 ASN A CA 1
ATOM 1473 C C . ASN A 1 200 ? 14.344 4.953 -18.834 1.00 86.12 200 ASN A C 1
ATOM 1475 O O . ASN A 1 200 ? 13.866 5.150 -17.718 1.00 86.12 200 ASN A O 1
ATOM 1479 N N . GLU A 1 201 ? 15.393 5.635 -19.299 1.00 82.44 201 GLU A N 1
ATOM 1480 C CA . GLU A 1 201 ? 16.145 6.611 -18.495 1.00 82.44 201 GLU A CA 1
ATOM 1481 C C . GLU A 1 201 ? 15.260 7.733 -17.944 1.00 82.44 201 GLU A C 1
ATOM 1483 O O . GLU A 1 201 ? 15.365 8.084 -16.769 1.00 82.44 201 GLU A O 1
ATOM 1488 N N . LEU A 1 202 ? 14.332 8.242 -18.760 1.00 83.62 202 LEU A N 1
ATOM 1489 C CA . LEU A 1 202 ? 13.421 9.311 -18.358 1.00 83.62 202 LEU A CA 1
ATOM 1490 C C . LEU A 1 202 ? 12.562 8.882 -17.162 1.00 83.62 202 LEU A C 1
ATOM 1492 O O . LEU A 1 202 ? 12.449 9.605 -16.172 1.00 83.62 202 LEU A O 1
ATOM 1496 N N . LEU A 1 203 ? 11.981 7.684 -17.239 1.00 82.81 203 LEU A N 1
ATOM 1497 C CA . LEU A 1 203 ? 11.145 7.152 -16.166 1.00 82.81 203 LEU A CA 1
ATOM 1498 C C . LEU A 1 203 ? 11.974 6.777 -14.942 1.00 82.81 203 LEU A C 1
ATOM 1500 O O . LEU A 1 203 ? 11.574 7.084 -13.825 1.00 82.81 203 LEU A O 1
ATOM 1504 N N . ALA A 1 204 ? 13.145 6.172 -15.128 1.00 80.00 204 ALA A N 1
ATOM 1505 C CA . ALA A 1 204 ? 14.006 5.769 -14.023 1.00 80.00 204 ALA A CA 1
ATOM 1506 C C . ALA A 1 204 ? 14.500 6.958 -13.177 1.00 80.00 204 ALA A C 1
ATOM 1508 O O . ALA A 1 204 ? 14.747 6.786 -11.984 1.00 80.00 204 ALA A O 1
ATOM 1509 N N . VAL A 1 205 ? 14.629 8.150 -13.773 1.00 84.31 205 VAL A N 1
ATOM 1510 C CA . VAL A 1 205 ? 15.091 9.365 -13.082 1.00 84.31 205 VAL A CA 1
ATOM 1511 C C . VAL A 1 205 ? 13.936 10.167 -12.474 1.00 84.31 205 VAL A C 1
ATOM 1513 O O . VAL A 1 205 ? 14.041 10.606 -11.330 1.00 84.31 205 VAL A O 1
ATOM 1516 N N . ILE A 1 206 ? 12.837 10.366 -13.210 1.00 86.81 206 ILE A N 1
ATOM 1517 C CA . ILE A 1 206 ? 11.757 11.286 -12.800 1.00 86.81 206 ILE A CA 1
ATOM 1518 C C . ILE A 1 206 ? 10.699 10.592 -11.937 1.00 86.81 206 ILE A C 1
ATOM 1520 O O . ILE A 1 206 ? 10.132 11.202 -11.030 1.00 86.81 206 ILE A O 1
ATOM 1524 N N . PHE A 1 207 ? 10.414 9.319 -12.210 1.00 87.12 207 PHE A N 1
ATOM 1525 C CA . PHE A 1 207 ? 9.269 8.635 -11.614 1.00 87.12 207 PHE A CA 1
ATOM 1526 C C . PHE A 1 207 ? 9.400 8.410 -10.098 1.00 87.12 207 PHE A C 1
ATOM 1528 O O . PHE A 1 207 ? 8.422 8.680 -9.397 1.00 87.12 207 PHE A O 1
ATOM 1535 N N . PRO A 1 208 ? 10.555 7.976 -9.544 1.00 88.00 208 PRO A N 1
ATOM 1536 C CA . PRO A 1 208 ? 10.638 7.708 -8.108 1.00 88.00 208 PRO A CA 1
ATOM 1537 C C . PRO A 1 208 ? 10.398 8.950 -7.222 1.00 88.00 208 PRO A C 1
ATOM 1539 O O . PRO A 1 208 ? 9.576 8.853 -6.309 1.00 88.00 208 PRO A O 1
ATOM 1542 N N . PRO A 1 209 ? 11.012 10.128 -7.484 1.00 90.31 209 PRO A N 1
ATOM 1543 C CA . PRO A 1 209 ? 10.704 11.346 -6.728 1.00 90.31 209 PRO A CA 1
ATOM 1544 C C . PRO A 1 209 ? 9.247 11.797 -6.876 1.00 90.31 209 PRO A C 1
ATOM 1546 O O . PRO A 1 209 ? 8.625 12.192 -5.893 1.00 90.31 209 PRO A O 1
ATOM 1549 N N . LEU A 1 210 ? 8.681 11.708 -8.086 1.00 90.88 210 LEU A N 1
ATOM 1550 C CA . LEU A 1 210 ? 7.291 12.093 -8.339 1.00 90.88 210 LEU A CA 1
ATOM 1551 C C . LEU A 1 210 ? 6.314 11.230 -7.528 1.00 90.88 210 LEU A C 1
ATOM 1553 O O . LEU A 1 210 ? 5.397 11.761 -6.907 1.00 90.88 210 LEU A O 1
ATOM 1557 N N . MET A 1 211 ? 6.529 9.912 -7.503 1.00 88.56 211 MET A N 1
ATOM 1558 C CA . MET A 1 211 ? 5.713 8.993 -6.706 1.00 88.56 211 MET A CA 1
ATOM 1559 C C . MET A 1 211 ? 5.781 9.316 -5.216 1.00 88.56 211 MET A C 1
ATOM 1561 O O . MET A 1 211 ? 4.755 9.274 -4.548 1.00 88.56 211 MET A O 1
ATOM 1565 N N . LEU A 1 212 ? 6.954 9.688 -4.697 1.00 89.75 212 LEU A N 1
ATOM 1566 C CA . LEU A 1 212 ? 7.110 10.077 -3.296 1.00 89.75 212 LEU A CA 1
ATOM 1567 C C . LEU A 1 212 ? 6.323 11.357 -2.969 1.00 89.75 212 LEU A C 1
ATOM 1569 O O . LEU A 1 212 ? 5.636 11.413 -1.953 1.00 89.75 212 LEU A O 1
ATOM 1573 N N . ILE A 1 213 ? 6.370 12.358 -3.853 1.00 91.88 213 ILE A N 1
ATOM 1574 C CA . ILE A 1 213 ? 5.607 13.607 -3.704 1.00 91.88 213 ILE A CA 1
ATOM 1575 C C . ILE A 1 213 ? 4.104 13.327 -3.737 1.00 91.88 213 ILE A C 1
ATOM 1577 O O . ILE A 1 213 ? 3.384 13.788 -2.856 1.00 91.88 213 ILE A O 1
ATOM 1581 N N . ILE A 1 214 ? 3.631 12.562 -4.725 1.00 90.81 214 ILE A N 1
ATOM 1582 C CA . ILE A 1 214 ? 2.210 12.218 -4.860 1.00 90.81 214 ILE A CA 1
ATOM 1583 C C . ILE A 1 214 ? 1.745 11.382 -3.666 1.00 90.81 214 ILE A C 1
ATOM 1585 O O . ILE A 1 214 ? 0.665 11.638 -3.147 1.00 90.81 214 ILE A O 1
ATOM 1589 N N . ALA A 1 215 ? 2.551 10.430 -3.192 1.00 87.69 215 ALA A N 1
ATOM 1590 C CA . ALA A 1 215 ? 2.219 9.636 -2.015 1.00 87.69 215 ALA A CA 1
ATOM 1591 C C . ALA A 1 215 ? 2.076 10.521 -0.767 1.00 87.69 215 ALA A C 1
ATOM 1593 O O . ALA A 1 215 ? 1.068 10.435 -0.073 1.00 87.69 2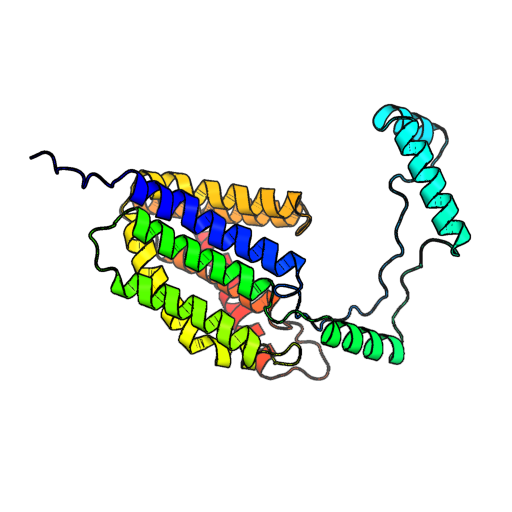15 ALA A O 1
ATOM 1594 N N . VAL A 1 216 ? 3.034 11.417 -0.508 1.00 92.25 216 VAL A N 1
ATOM 1595 C CA . VA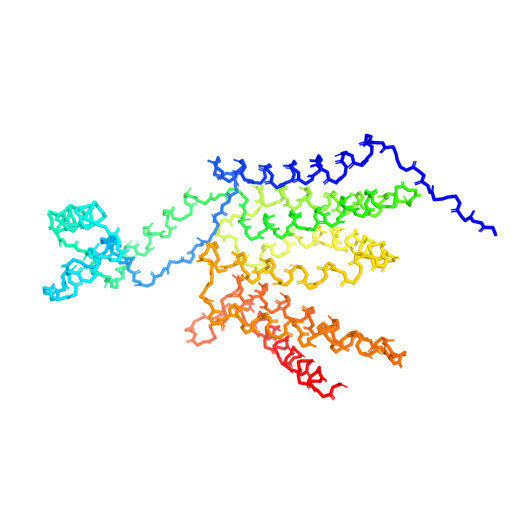L A 1 216 ? 3.013 12.298 0.672 1.00 92.25 216 VAL A CA 1
ATOM 1596 C C . VAL A 1 216 ? 1.908 13.346 0.562 1.00 92.25 216 VAL A C 1
ATOM 1598 O O . VAL A 1 216 ? 1.007 13.364 1.398 1.00 92.25 216 VAL A O 1
ATOM 1601 N N . LEU A 1 217 ? 1.931 14.189 -0.474 1.00 90.38 217 LEU A N 1
ATOM 1602 C CA . LEU A 1 217 ? 0.942 15.258 -0.645 1.00 90.38 217 LEU A CA 1
ATOM 1603 C C . LEU A 1 217 ? -0.463 14.694 -0.831 1.00 90.38 217 LEU A C 1
ATOM 1605 O O . LEU A 1 217 ? -1.405 15.216 -0.246 1.00 90.38 217 LEU A O 1
ATOM 1609 N N . GLY A 1 218 ? -0.601 13.607 -1.590 1.00 86.88 218 GLY A N 1
ATOM 1610 C CA . GLY A 1 218 ? -1.875 12.922 -1.766 1.00 86.88 218 GLY A CA 1
ATOM 1611 C C . GLY A 1 218 ? -2.426 12.408 -0.442 1.00 86.88 218 GLY A C 1
ATOM 1612 O O . GLY A 1 218 ? -3.594 12.632 -0.156 1.00 86.88 218 GLY A O 1
ATOM 1613 N N . SER A 1 219 ? -1.590 11.802 0.408 1.00 87.06 219 SER A N 1
ATOM 1614 C CA . SER A 1 219 ? -2.035 11.292 1.712 1.00 87.06 219 SER A CA 1
ATOM 1615 C C . SER A 1 219 ? -2.456 12.394 2.698 1.00 87.06 219 SER A C 1
ATOM 1617 O O . SER A 1 219 ? -3.364 12.170 3.497 1.00 87.06 219 SER A O 1
ATOM 1619 N N . ILE A 1 220 ? -1.856 13.589 2.605 1.00 90.00 220 ILE A N 1
ATOM 1620 C CA . ILE A 1 220 ? -2.237 14.767 3.402 1.00 90.00 220 ILE A CA 1
ATOM 1621 C C . ILE A 1 220 ? -3.539 15.377 2.868 1.00 90.00 220 ILE A C 1
ATOM 1623 O O . ILE A 1 220 ? -4.472 15.605 3.631 1.00 90.00 220 ILE A O 1
ATOM 1627 N N . LEU A 1 221 ? -3.622 15.629 1.556 1.00 85.81 221 LEU A N 1
ATOM 1628 C CA . LEU A 1 221 ? -4.786 16.264 0.926 1.00 85.81 221 LEU A CA 1
ATOM 1629 C C . LEU A 1 221 ? -6.032 15.373 0.963 1.00 85.81 221 LEU A C 1
ATOM 1631 O O . LEU A 1 221 ? -7.141 15.885 1.072 1.00 85.81 221 LEU A O 1
ATOM 1635 N N . ALA A 1 222 ? -5.854 14.053 0.900 1.00 81.62 222 ALA A N 1
ATOM 1636 C CA . ALA A 1 222 ? -6.937 13.088 1.057 1.00 81.62 222 ALA A CA 1
ATOM 1637 C C . ALA A 1 222 ? -7.346 12.868 2.527 1.00 81.62 222 ALA A C 1
ATOM 1639 O O . ALA A 1 222 ? -8.248 12.077 2.782 1.00 81.62 222 ALA A O 1
ATOM 1640 N N . GLY A 1 223 ? -6.682 13.518 3.493 1.00 78.56 223 GLY A N 1
ATOM 1641 C CA . GLY A 1 223 ? -6.981 13.371 4.921 1.00 78.56 223 GLY A CA 1
ATOM 1642 C C . GLY A 1 223 ? -6.668 11.984 5.493 1.00 78.56 223 GLY A C 1
ATOM 1643 O O . GLY A 1 223 ? -7.162 11.646 6.562 1.00 78.56 223 GLY A O 1
ATOM 1644 N N . ILE A 1 224 ? -5.858 11.175 4.797 1.00 81.75 224 ILE A N 1
ATOM 1645 C CA . ILE A 1 224 ? -5.527 9.799 5.205 1.00 81.75 224 ILE A CA 1
ATOM 1646 C C . ILE A 1 224 ? -4.525 9.803 6.369 1.00 81.75 224 ILE A C 1
ATOM 1648 O O . ILE A 1 224 ? -4.565 8.931 7.233 1.00 81.75 224 ILE A O 1
ATOM 1652 N N . THR A 1 225 ? -3.606 10.770 6.401 1.00 84.25 225 THR A N 1
ATOM 1653 C CA . THR A 1 225 ? -2.595 10.899 7.461 1.00 84.25 225 THR A CA 1
ATOM 1654 C C . THR A 1 225 ? -2.355 12.357 7.826 1.00 84.25 225 THR A C 1
ATOM 1656 O O . THR A 1 225 ? -2.452 13.261 6.996 1.00 84.25 225 THR A O 1
ATOM 1659 N N . ASN A 1 226 ? -1.939 12.578 9.073 1.00 89.75 226 ASN A N 1
ATOM 1660 C CA . ASN A 1 226 ? -1.475 13.880 9.531 1.00 89.75 226 ASN A CA 1
ATOM 1661 C C . ASN A 1 226 ? -0.175 14.304 8.810 1.00 89.75 226 ASN A C 1
ATOM 1663 O O . ASN A 1 226 ? 0.615 13.437 8.406 1.00 89.75 226 ASN A O 1
ATOM 1667 N N . PRO A 1 227 ? 0.104 15.621 8.708 1.00 90.69 227 PRO A N 1
ATOM 1668 C CA . PRO A 1 227 ? 1.301 16.129 8.035 1.00 90.69 227 PRO A CA 1
ATOM 1669 C C . PRO A 1 227 ? 2.622 15.596 8.604 1.00 90.69 227 PRO A C 1
ATOM 1671 O O . PRO A 1 227 ? 3.560 15.362 7.847 1.00 90.69 227 PRO A O 1
ATOM 1674 N N . THR A 1 228 ? 2.710 15.360 9.918 1.00 90.25 228 THR A N 1
ATOM 1675 C CA . THR A 1 228 ? 3.970 14.961 10.570 1.00 90.25 228 THR A CA 1
ATOM 1676 C C . THR A 1 228 ? 4.432 13.545 10.183 1.00 90.25 228 THR A C 1
ATOM 1678 O O . THR A 1 228 ? 5.554 13.424 9.681 1.00 90.25 228 THR A O 1
ATOM 1681 N N . PRO A 1 229 ? 3.621 12.470 10.327 1.00 89.56 229 PRO A N 1
ATOM 1682 C CA . PRO A 1 229 ? 4.014 11.144 9.836 1.00 89.56 229 PRO A CA 1
ATOM 1683 C C . PRO A 1 229 ? 4.250 11.104 8.321 1.00 89.56 229 PRO A C 1
ATOM 1685 O O . PRO A 1 229 ? 5.189 10.452 7.861 1.00 89.56 229 PRO A O 1
ATOM 1688 N N . ALA A 1 230 ? 3.447 11.842 7.546 1.00 89.12 230 ALA A N 1
ATOM 1689 C CA . ALA A 1 230 ? 3.601 11.922 6.094 1.00 89.12 230 ALA A CA 1
ATOM 1690 C C . ALA A 1 230 ? 4.955 12.532 5.697 1.00 89.12 230 ALA A C 1
ATOM 1692 O O . ALA A 1 230 ? 5.664 11.989 4.846 1.00 89.12 230 ALA A O 1
ATOM 1693 N N . ALA A 1 231 ? 5.351 13.627 6.354 1.00 89.56 231 ALA A N 1
ATOM 1694 C CA . ALA A 1 231 ? 6.642 14.270 6.140 1.00 89.56 231 ALA A CA 1
ATOM 1695 C C . ALA A 1 231 ? 7.815 13.346 6.504 1.00 89.56 231 ALA A C 1
ATOM 1697 O O . ALA A 1 231 ? 8.798 13.292 5.763 1.00 89.56 231 ALA A O 1
ATOM 1698 N N . ALA A 1 232 ? 7.707 12.578 7.594 1.00 91.00 232 ALA A N 1
ATOM 1699 C CA . ALA A 1 232 ? 8.737 11.618 7.994 1.00 91.00 232 ALA A CA 1
ATOM 1700 C C . ALA A 1 232 ? 8.935 10.506 6.947 1.00 91.00 232 ALA A C 1
ATOM 1702 O O . ALA A 1 232 ? 10.074 10.192 6.590 1.00 91.00 232 ALA A O 1
ATOM 1703 N N . LEU A 1 233 ? 7.844 9.955 6.400 1.00 90.31 233 LEU A N 1
ATOM 1704 C CA . LEU A 1 233 ? 7.901 8.967 5.317 1.00 90.31 233 LEU A CA 1
ATOM 1705 C C . LEU A 1 233 ? 8.530 9.560 4.045 1.00 90.31 233 LEU A C 1
ATOM 1707 O O . LEU A 1 233 ? 9.361 8.911 3.408 1.00 90.31 233 LEU A O 1
ATOM 1711 N N . GLY A 1 234 ? 8.197 10.812 3.716 1.00 92.19 234 GLY A N 1
ATOM 1712 C CA . GLY A 1 234 ? 8.828 11.558 2.626 1.00 92.19 234 GLY A CA 1
ATOM 1713 C C . GLY A 1 234 ? 10.336 11.733 2.817 1.00 92.19 234 GLY A C 1
ATOM 1714 O O . GLY A 1 234 ? 11.115 11.422 1.919 1.00 92.19 234 GLY A O 1
ATOM 1715 N N . ALA A 1 235 ? 10.774 12.165 4.000 1.00 94.06 235 ALA A N 1
ATOM 1716 C CA . ALA A 1 235 ? 12.193 12.330 4.307 1.00 94.06 235 ALA A CA 1
ATOM 1717 C C . ALA A 1 235 ? 12.957 10.995 4.243 1.00 94.06 235 ALA A C 1
ATOM 1719 O O . ALA A 1 235 ? 13.998 10.909 3.591 1.00 94.06 235 ALA A O 1
ATOM 1720 N N . GLY A 1 236 ? 12.414 9.931 4.845 1.00 94.00 236 GLY A N 1
ATOM 1721 C CA . GLY A 1 236 ? 13.010 8.592 4.789 1.00 94.00 236 GLY A CA 1
ATOM 1722 C C . GLY A 1 236 ? 13.100 8.046 3.361 1.00 94.00 236 GLY A C 1
ATOM 1723 O O . GLY A 1 236 ? 14.144 7.537 2.950 1.00 94.00 236 GLY A O 1
ATOM 1724 N N . GLY A 1 237 ? 12.042 8.215 2.563 1.00 93.44 237 GLY A N 1
ATOM 1725 C CA . GLY A 1 237 ? 12.040 7.840 1.149 1.00 93.44 237 GLY A CA 1
ATOM 1726 C C . GLY A 1 237 ? 13.076 8.614 0.330 1.00 93.44 237 GLY A C 1
ATOM 1727 O O . GLY A 1 237 ? 13.783 8.017 -0.483 1.00 93.44 237 GLY A O 1
ATOM 1728 N N . ALA A 1 238 ? 13.231 9.917 0.580 1.00 95.19 238 ALA A N 1
ATOM 1729 C CA . ALA A 1 238 ? 14.232 10.746 -0.087 1.00 95.19 238 ALA A CA 1
ATOM 1730 C C . ALA A 1 238 ? 15.667 10.302 0.246 1.00 95.19 238 ALA A C 1
ATOM 1732 O O . ALA A 1 238 ? 16.499 10.228 -0.659 1.00 95.19 238 ALA A O 1
ATOM 1733 N N . ILE A 1 239 ? 15.945 9.935 1.504 1.00 96.00 239 ILE A N 1
ATOM 1734 C CA . ILE A 1 239 ? 17.247 9.392 1.934 1.00 96.00 239 ILE A CA 1
ATOM 1735 C C . ILE A 1 239 ? 17.569 8.090 1.189 1.00 96.00 239 ILE A C 1
ATOM 1737 O O . ILE A 1 239 ? 18.662 7.935 0.634 1.00 96.00 239 ILE A O 1
ATOM 1741 N N . LEU A 1 240 ? 16.618 7.154 1.123 1.00 95.25 240 LEU A N 1
ATOM 1742 C CA . LEU A 1 240 ? 16.810 5.888 0.407 1.00 95.25 240 LEU A CA 1
ATOM 1743 C C . LEU A 1 240 ? 17.006 6.122 -1.102 1.00 95.25 240 LEU A C 1
ATOM 1745 O O . LEU A 1 240 ? 17.907 5.552 -1.709 1.00 95.25 240 LEU A O 1
ATOM 1749 N N . LEU A 1 241 ? 16.231 7.011 -1.726 1.00 93.44 241 LEU A N 1
ATOM 1750 C CA . LEU A 1 241 ? 16.399 7.327 -3.150 1.00 93.44 241 LEU A CA 1
ATOM 1751 C C . LEU A 1 241 ? 17.753 7.987 -3.453 1.00 93.44 241 LEU A C 1
ATOM 1753 O O . LEU A 1 241 ? 18.417 7.611 -4.424 1.00 93.44 241 LEU A O 1
ATOM 1757 N N . ALA A 1 242 ? 18.177 8.948 -2.629 1.00 94.50 242 ALA A N 1
ATOM 1758 C CA . ALA A 1 242 ? 19.448 9.647 -2.797 1.00 94.50 242 ALA A CA 1
ATOM 1759 C C . ALA A 1 242 ? 20.645 8.699 -2.624 1.00 94.50 242 ALA A C 1
ATOM 1761 O O . ALA A 1 242 ? 21.540 8.677 -3.472 1.00 94.50 242 ALA A O 1
ATOM 1762 N N . SER A 1 243 ? 20.630 7.867 -1.580 1.00 95.50 243 SER A N 1
ATOM 1763 C CA . SER A 1 243 ? 21.683 6.873 -1.330 1.00 95.50 243 SER A CA 1
ATOM 1764 C C . SER A 1 243 ? 21.743 5.801 -2.421 1.00 95.50 243 SER A C 1
ATOM 1766 O O . SER A 1 243 ? 22.832 5.462 -2.887 1.00 95.50 243 SER A O 1
ATOM 1768 N N . TYR A 1 244 ? 20.596 5.323 -2.918 1.00 93.56 244 TYR A N 1
ATOM 1769 C CA . TYR A 1 244 ? 20.550 4.401 -4.058 1.00 93.56 244 TYR A CA 1
ATOM 1770 C C . TYR A 1 244 ? 21.205 4.995 -5.311 1.00 93.56 244 TYR A C 1
ATOM 1772 O O . TYR A 1 244 ? 21.992 4.319 -5.980 1.00 93.56 244 TYR A O 1
ATOM 1780 N N . ARG A 1 245 ? 20.902 6.263 -5.626 1.00 91.38 245 ARG A N 1
ATOM 1781 C CA . ARG A 1 245 ? 21.494 6.964 -6.772 1.00 91.38 245 ARG A CA 1
ATOM 1782 C C . ARG A 1 245 ? 23.003 7.141 -6.598 1.00 91.38 245 ARG A C 1
ATOM 1784 O O . ARG A 1 245 ? 23.751 6.755 -7.487 1.00 91.38 245 ARG A O 1
ATOM 1791 N N . LYS A 1 246 ? 23.450 7.608 -5.428 1.00 93.50 246 LYS A N 1
ATOM 1792 C CA . LYS A 1 246 ? 24.875 7.794 -5.112 1.00 93.50 246 LYS A CA 1
ATOM 1793 C C . LYS A 1 246 ? 25.679 6.495 -5.206 1.00 93.50 246 LYS A C 1
ATOM 1795 O O . LYS A 1 246 ? 26.795 6.511 -5.714 1.00 93.50 246 LYS A O 1
ATOM 1800 N N . LEU A 1 247 ? 25.127 5.364 -4.755 1.00 93.25 247 LEU A N 1
ATOM 1801 C CA . LEU A 1 247 ? 25.783 4.057 -4.897 1.00 93.25 247 LEU A CA 1
ATOM 1802 C C . LEU A 1 247 ? 25.934 3.654 -6.363 1.00 93.25 247 LEU A C 1
ATOM 1804 O O . LEU A 1 247 ? 27.000 3.181 -6.744 1.00 93.25 247 LEU A O 1
ATOM 1808 N N . ARG A 1 248 ? 24.904 3.873 -7.189 1.00 89.00 248 ARG A N 1
ATOM 1809 C CA . ARG A 1 248 ? 24.980 3.603 -8.632 1.00 89.00 248 ARG A CA 1
ATOM 1810 C C . ARG A 1 248 ? 26.004 4.483 -9.339 1.00 89.00 248 ARG A C 1
ATOM 1812 O O . ARG A 1 248 ? 26.720 3.968 -10.185 1.00 89.00 248 ARG A O 1
ATOM 1819 N N . ASP A 1 249 ? 26.100 5.758 -8.968 1.00 90.56 249 ASP A N 1
ATOM 1820 C CA . ASP A 1 249 ? 27.090 6.687 -9.531 1.00 90.56 249 ASP A CA 1
ATOM 1821 C C . ASP A 1 249 ? 28.539 6.284 -9.171 1.00 90.56 249 ASP A C 1
ATOM 1823 O O . ASP A 1 249 ? 29.483 6.700 -9.834 1.00 90.56 249 ASP A O 1
ATOM 1827 N N . GLN A 1 250 ? 28.723 5.458 -8.132 1.00 93.12 250 GLN A N 1
ATOM 1828 C CA . GLN A 1 250 ? 30.009 4.883 -7.713 1.00 93.12 250 GLN A CA 1
ATOM 1829 C C . GLN A 1 250 ? 30.212 3.428 -8.179 1.00 93.12 250 GLN A C 1
ATOM 1831 O O . GLN A 1 250 ? 31.068 2.736 -7.626 1.00 93.12 250 GLN A O 1
ATOM 1836 N N . ASP A 1 251 ? 29.390 2.925 -9.107 1.00 90.44 251 ASP A N 1
ATOM 1837 C CA . ASP A 1 251 ? 29.376 1.519 -9.551 1.00 90.44 251 ASP A CA 1
ATOM 1838 C C . ASP A 1 251 ? 29.218 0.492 -8.405 1.00 90.44 251 ASP A C 1
ATOM 1840 O O . ASP A 1 251 ? 29.591 -0.680 -8.511 1.00 90.44 251 ASP A O 1
ATOM 1844 N N . LYS A 1 252 ? 28.623 0.912 -7.281 1.00 92.25 252 LYS A N 1
ATOM 1845 C CA . LYS A 1 252 ? 28.321 0.059 -6.126 1.00 92.25 252 LYS A CA 1
ATOM 1846 C C . LYS A 1 252 ? 26.900 -0.492 -6.199 1.00 92.25 252 LYS A C 1
ATOM 1848 O O . LYS A 1 252 ? 25.985 0.076 -6.793 1.00 92.25 252 LYS A O 1
ATOM 1853 N N . SER A 1 253 ? 26.687 -1.621 -5.525 1.00 91.81 253 SER A N 1
ATOM 1854 C CA . SER A 1 253 ? 25.371 -2.254 -5.471 1.00 91.81 253 SER A CA 1
ATOM 1855 C C . SER A 1 253 ? 24.405 -1.486 -4.563 1.00 91.81 253 SER A C 1
ATOM 1857 O O . SER A 1 253 ? 24.585 -1.438 -3.350 1.00 91.81 253 SER A O 1
ATOM 1859 N N . GLY A 1 254 ? 23.309 -0.981 -5.131 1.00 90.25 254 GLY A N 1
ATOM 1860 C CA . GLY A 1 254 ? 22.179 -0.417 -4.380 1.00 90.25 254 GLY A CA 1
ATOM 1861 C C . GLY A 1 254 ? 21.217 -1.462 -3.791 1.00 90.25 254 GLY A C 1
ATOM 1862 O O . GLY A 1 254 ? 20.127 -1.110 -3.341 1.00 90.25 254 GLY A O 1
ATOM 1863 N N . LYS A 1 255 ? 21.573 -2.756 -3.815 1.00 92.88 255 LYS A N 1
ATOM 1864 C CA . LYS A 1 255 ? 20.683 -3.863 -3.417 1.00 92.88 255 LYS A CA 1
ATOM 1865 C C . LYS A 1 255 ? 20.195 -3.744 -1.973 1.00 92.88 255 LYS A C 1
ATOM 1867 O O . LYS A 1 255 ? 19.026 -4.015 -1.721 1.00 92.88 255 LYS A O 1
ATOM 1872 N N . LEU A 1 256 ? 21.064 -3.322 -1.055 1.00 94.44 256 LEU A N 1
ATOM 1873 C CA . LEU A 1 256 ? 20.723 -3.141 0.360 1.00 94.44 256 LEU A CA 1
ATOM 1874 C C . LEU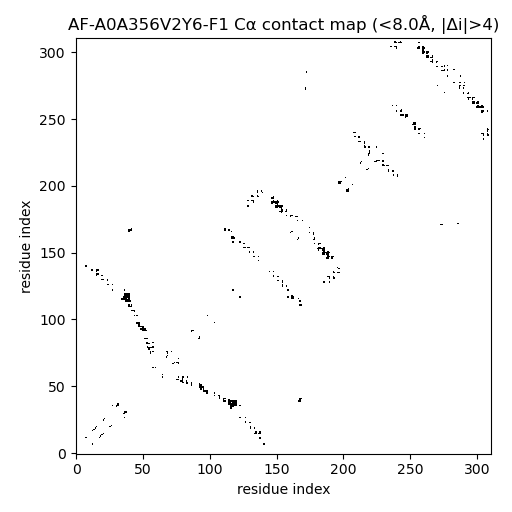 A 1 256 ? 19.630 -2.078 0.526 1.00 94.44 256 LEU A C 1
ATOM 1876 O O . LEU A 1 256 ? 18.634 -2.325 1.198 1.00 94.44 256 LEU A O 1
ATOM 1880 N N . ILE A 1 257 ? 19.766 -0.945 -0.170 1.00 95.12 257 ILE A N 1
ATOM 1881 C CA . ILE A 1 257 ? 18.768 0.130 -0.161 1.00 95.12 257 ILE A CA 1
ATOM 1882 C C . ILE A 1 257 ? 17.424 -0.364 -0.706 1.00 95.12 257 ILE A C 1
ATOM 1884 O O . ILE A 1 257 ? 16.395 -0.156 -0.070 1.00 95.12 257 ILE A O 1
ATOM 1888 N N . LEU A 1 258 ? 17.426 -1.095 -1.827 1.00 92.19 258 LEU A N 1
ATOM 1889 C CA . LEU A 1 258 ? 16.199 -1.675 -2.391 1.00 92.19 258 LEU A CA 1
ATOM 1890 C C . LEU A 1 258 ? 15.532 -2.674 -1.438 1.00 92.19 258 LEU A C 1
ATOM 1892 O O . LEU A 1 258 ? 14.310 -2.670 -1.299 1.00 92.19 258 LEU A O 1
ATOM 1896 N N . GLN A 1 259 ? 16.318 -3.521 -0.768 1.00 94.81 259 GLN A N 1
ATOM 1897 C CA . GLN A 1 259 ? 15.799 -4.444 0.240 1.00 94.81 259 GLN A CA 1
ATOM 1898 C C . GLN A 1 259 ? 15.207 -3.687 1.434 1.00 94.81 259 GLN A C 1
ATOM 1900 O O . GLN A 1 259 ? 14.177 -4.104 1.954 1.00 94.81 259 GLN A O 1
ATOM 1905 N N . ALA A 1 260 ? 15.819 -2.577 1.856 1.00 95.69 260 ALA A N 1
ATOM 1906 C CA . ALA A 1 260 ? 15.321 -1.764 2.963 1.00 95.69 260 ALA A CA 1
ATOM 1907 C C . ALA A 1 260 ? 14.002 -1.072 2.601 1.00 95.69 260 ALA A C 1
ATOM 1909 O O . ALA A 1 260 ? 13.051 -1.118 3.379 1.00 95.69 260 ALA A O 1
ATOM 1910 N N . THR A 1 261 ? 13.897 -0.517 1.389 1.00 93.06 261 THR A N 1
ATOM 1911 C CA . THR A 1 261 ? 12.630 0.012 0.862 1.00 93.06 261 THR A CA 1
ATOM 1912 C C . THR A 1 261 ? 11.555 -1.074 0.812 1.00 93.06 261 THR A C 1
ATOM 1914 O O . THR A 1 261 ? 10.422 -0.837 1.221 1.00 93.06 261 THR A O 1
ATOM 1917 N N . PHE A 1 262 ? 11.899 -2.284 0.363 1.00 92.56 262 PHE A N 1
ATOM 1918 C CA . PHE A 1 262 ? 10.955 -3.402 0.335 1.00 92.56 262 PHE A CA 1
ATOM 1919 C C . PHE A 1 262 ? 10.528 -3.845 1.743 1.00 92.56 262 PHE A C 1
ATOM 1921 O O . PHE A 1 262 ? 9.358 -4.148 1.960 1.00 92.56 262 PHE A O 1
ATOM 1928 N N . ALA A 1 263 ? 11.439 -3.814 2.719 1.00 95.25 263 ALA A N 1
ATOM 1929 C CA . ALA A 1 263 ? 11.119 -4.090 4.116 1.00 95.25 263 ALA A CA 1
ATOM 1930 C C . ALA A 1 263 ? 10.117 -3.076 4.694 1.00 95.25 263 ALA A C 1
ATOM 1932 O O . ALA A 1 263 ? 9.209 -3.491 5.406 1.00 95.25 263 ALA A O 1
ATOM 1933 N N . ILE A 1 264 ? 10.207 -1.787 4.335 1.00 92.88 264 ILE A N 1
ATOM 1934 C CA . ILE A 1 264 ? 9.200 -0.777 4.719 1.00 92.88 264 ILE A CA 1
ATOM 1935 C C . ILE A 1 264 ? 7.819 -1.153 4.172 1.00 92.88 264 ILE A C 1
ATOM 1937 O O . ILE A 1 264 ? 6.835 -1.097 4.904 1.00 92.88 264 ILE A O 1
ATOM 1941 N N . VAL A 1 265 ? 7.737 -1.573 2.906 1.00 90.06 265 VAL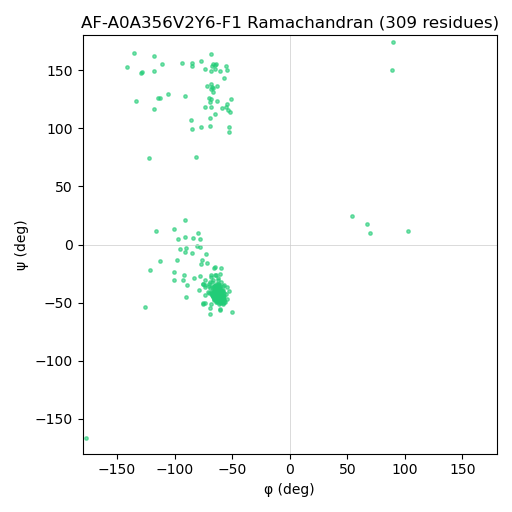 A N 1
ATOM 1942 C CA . VAL A 1 265 ? 6.464 -1.992 2.296 1.00 90.06 265 VAL A CA 1
ATOM 1943 C C . VAL A 1 265 ? 5.881 -3.205 3.023 1.00 90.06 265 VAL A C 1
ATOM 1945 O O . VAL A 1 265 ? 4.705 -3.182 3.374 1.00 90.06 265 VAL A O 1
ATOM 1948 N N . ILE A 1 266 ? 6.690 -4.235 3.301 1.00 91.75 266 ILE A N 1
ATOM 1949 C CA . ILE A 1 266 ? 6.233 -5.411 4.062 1.00 91.75 266 ILE A CA 1
ATOM 1950 C C . ILE A 1 266 ? 5.753 -4.995 5.453 1.00 91.75 266 ILE A C 1
ATOM 1952 O O . ILE A 1 266 ? 4.682 -5.415 5.874 1.00 91.75 266 ILE A O 1
ATOM 1956 N N . MET A 1 267 ? 6.517 -4.155 6.150 1.00 92.88 267 MET A N 1
ATOM 1957 C CA . MET A 1 267 ? 6.170 -3.677 7.486 1.00 92.88 267 MET A CA 1
ATOM 1958 C C . MET A 1 267 ? 4.813 -2.963 7.496 1.00 92.88 267 MET A C 1
ATOM 1960 O O . MET A 1 267 ? 3.996 -3.235 8.370 1.00 92.88 267 MET A O 1
ATOM 1964 N N . ILE A 1 268 ? 4.555 -2.087 6.518 1.00 88.56 268 ILE A N 1
ATOM 1965 C CA . ILE A 1 268 ? 3.273 -1.380 6.383 1.00 88.56 268 ILE A CA 1
ATOM 1966 C C . ILE A 1 268 ? 2.141 -2.367 6.086 1.00 88.56 268 ILE A C 1
ATOM 1968 O O . ILE A 1 268 ? 1.095 -2.297 6.724 1.00 88.56 268 ILE A O 1
ATOM 1972 N N . LEU A 1 269 ? 2.344 -3.308 5.157 1.00 87.31 269 LEU A N 1
ATOM 1973 C CA . LEU A 1 269 ? 1.330 -4.311 4.827 1.00 87.31 269 LEU A CA 1
ATOM 1974 C C . LEU A 1 269 ? 0.989 -5.187 6.034 1.00 87.31 269 LEU A C 1
ATOM 1976 O O . LEU A 1 269 ? -0.183 -5.417 6.307 1.00 87.31 269 LEU A O 1
ATOM 1980 N N . VAL A 1 270 ? 1.986 -5.642 6.789 1.00 89.94 270 VAL A N 1
ATOM 1981 C CA . VAL A 1 270 ? 1.747 -6.440 7.995 1.00 89.94 270 VAL A CA 1
ATOM 1982 C C . VAL A 1 270 ? 1.060 -5.600 9.074 1.00 89.94 270 VAL A C 1
ATOM 1984 O O . VAL A 1 270 ? 0.084 -6.056 9.657 1.00 89.94 270 VAL A O 1
ATOM 1987 N N . GLY A 1 271 ? 1.506 -4.361 9.298 1.00 87.75 271 GLY A N 1
ATOM 1988 C CA . GLY A 1 271 ? 0.943 -3.483 10.328 1.00 87.75 271 GLY A CA 1
ATOM 1989 C C . GLY A 1 271 ? -0.482 -2.996 10.061 1.00 87.75 271 GLY A C 1
ATOM 1990 O O . GLY A 1 271 ? -1.196 -2.703 11.012 1.00 87.75 271 GLY A O 1
ATOM 1991 N N . VAL A 1 272 ? -0.905 -2.914 8.796 1.00 83.50 272 VAL A N 1
ATOM 1992 C CA . VAL A 1 272 ? -2.285 -2.546 8.430 1.00 83.50 272 VAL A CA 1
ATOM 1993 C C . VAL A 1 272 ? -3.237 -3.742 8.483 1.00 83.50 272 VAL A C 1
ATOM 1995 O O . VAL A 1 272 ? -4.425 -3.549 8.717 1.00 83.50 272 VAL A O 1
ATOM 1998 N N . ASN A 1 273 ? -2.744 -4.964 8.258 1.00 84.38 273 ASN A N 1
ATOM 1999 C CA . ASN A 1 273 ? -3.606 -6.145 8.146 1.00 84.38 273 ASN A CA 1
ATOM 2000 C C . ASN A 1 273 ? -3.656 -7.008 9.417 1.00 84.38 273 ASN A C 1
ATOM 2002 O O . ASN A 1 273 ? -4.630 -7.726 9.588 1.00 84.38 273 ASN A O 1
ATOM 2006 N N . PHE A 1 274 ? -2.648 -6.965 10.293 1.00 87.19 274 PHE A N 1
ATOM 2007 C CA . PHE A 1 274 ? -2.570 -7.806 11.497 1.00 87.19 274 PHE A CA 1
ATOM 2008 C C . PHE A 1 274 ? -2.561 -6.966 12.778 1.00 87.19 274 PHE A C 1
ATOM 2010 O O . PHE A 1 274 ? -2.008 -5.863 12.802 1.00 87.19 274 PHE A O 1
ATOM 2017 N N . ASP A 1 275 ? -3.104 -7.507 13.874 1.00 86.81 275 ASP A N 1
ATOM 2018 C CA . ASP A 1 275 ? -3.077 -6.829 15.172 1.00 86.81 275 ASP A CA 1
ATOM 2019 C C . ASP A 1 275 ? -1.761 -7.117 15.905 1.00 86.81 275 ASP A C 1
ATOM 2021 O O . ASP A 1 275 ? -1.576 -8.145 16.559 1.00 86.81 275 ASP A O 1
ATOM 2025 N N . LEU A 1 276 ? -0.834 -6.162 15.831 1.00 89.06 276 LEU A N 1
ATOM 2026 C CA . LEU A 1 276 ? 0.505 -6.285 16.413 1.00 89.06 276 LEU A CA 1
ATOM 2027 C C . LEU A 1 276 ? 0.549 -6.075 17.939 1.00 89.06 276 LEU A C 1
ATOM 2029 O O . LEU A 1 276 ? 1.637 -6.047 18.528 1.00 89.06 276 LEU A O 1
ATOM 2033 N N . ARG A 1 277 ? -0.599 -5.910 18.611 1.00 87.38 277 ARG A N 1
ATOM 2034 C CA . ARG A 1 277 ? -0.670 -5.763 20.073 1.00 87.38 277 ARG A CA 1
ATOM 2035 C C . ARG A 1 277 ? -0.492 -7.122 20.752 1.00 87.38 277 ARG A C 1
ATOM 2037 O O . ARG A 1 277 ? -1.433 -7.904 20.870 1.00 87.38 277 ARG A O 1
ATOM 2044 N N . ILE A 1 278 ? 0.719 -7.365 21.255 1.00 87.44 278 ILE A N 1
ATOM 2045 C CA . ILE A 1 278 ? 1.105 -8.622 21.925 1.00 87.44 278 ILE A CA 1
ATOM 2046 C C . ILE A 1 278 ? 0.760 -8.689 23.423 1.00 87.44 278 ILE A C 1
ATOM 2048 O O . ILE A 1 278 ? 0.917 -9.738 24.033 1.00 87.44 278 ILE A O 1
ATOM 2052 N N . ASN A 1 279 ? 0.285 -7.593 24.023 1.00 87.25 279 ASN A N 1
ATOM 2053 C CA . ASN A 1 279 ? -0.058 -7.527 25.454 1.00 87.25 279 ASN A CA 1
ATOM 2054 C C . ASN A 1 279 ? -1.534 -7.879 25.742 1.00 87.25 279 ASN A C 1
ATOM 2056 O O . ASN A 1 279 ? -2.076 -7.441 26.753 1.00 87.25 279 ASN A O 1
ATOM 2060 N N . ARG A 1 280 ? -2.210 -8.594 24.835 1.00 84.31 280 ARG A N 1
ATOM 2061 C CA . ARG A 1 280 ? -3.603 -9.038 25.016 1.00 84.31 280 ARG A CA 1
ATOM 2062 C C . ARG A 1 280 ? -3.641 -10.351 25.799 1.00 84.31 280 ARG A C 1
ATOM 2064 O O . ARG A 1 280 ? -2.708 -11.143 25.702 1.00 84.31 280 ARG A O 1
ATOM 2071 N N . ASP A 1 281 ? -4.745 -10.607 26.500 1.00 82.44 281 ASP A N 1
ATOM 2072 C CA . ASP A 1 281 ? -4.931 -11.837 27.291 1.00 82.44 281 ASP A CA 1
ATOM 2073 C C . ASP A 1 281 ? -4.850 -13.111 26.435 1.00 82.44 281 ASP A C 1
ATOM 2075 O O . ASP A 1 281 ? -4.361 -14.147 26.880 1.00 82.44 281 ASP A O 1
ATOM 2079 N N . THR A 1 282 ? -5.292 -13.027 25.176 1.00 85.69 282 THR A N 1
ATOM 2080 C CA . THR A 1 282 ? -5.132 -14.082 24.173 1.00 85.69 282 THR A CA 1
ATOM 2081 C C . THR A 1 282 ? -4.634 -13.471 22.865 1.00 85.69 282 THR A C 1
ATOM 2083 O O . THR A 1 282 ? -5.238 -12.548 22.319 1.00 85.69 282 THR A O 1
ATOM 2086 N N . VAL A 1 283 ? -3.495 -13.961 22.370 1.00 87.81 283 VAL A N 1
ATOM 2087 C CA . VAL A 1 283 ? -2.892 -13.508 21.108 1.00 87.81 283 VAL A CA 1
ATOM 2088 C C . VAL A 1 283 ? -2.851 -14.693 20.142 1.00 87.81 283 VAL A C 1
ATOM 2090 O O . VAL A 1 283 ? -2.165 -15.679 20.434 1.00 87.81 283 VAL A O 1
ATOM 2093 N N . PRO A 1 284 ? -3.568 -14.628 19.007 1.00 88.81 284 PRO A N 1
ATOM 2094 C CA . PRO A 1 284 ? -3.503 -15.642 17.961 1.00 88.81 284 PRO A CA 1
ATOM 2095 C C . PRO A 1 284 ? -2.070 -15.895 17.470 1.00 88.81 284 PRO A C 1
ATOM 2097 O O . PRO A 1 284 ? -1.224 -15.001 17.445 1.00 88.81 284 PRO A O 1
ATOM 2100 N N . VAL A 1 285 ? -1.792 -17.122 17.018 1.00 90.44 285 VAL A N 1
ATOM 2101 C CA . VAL A 1 285 ? -0.465 -17.494 16.484 1.00 90.44 285 VAL A CA 1
ATOM 2102 C C . VAL A 1 285 ? -0.105 -16.674 15.237 1.00 90.44 285 VAL A C 1
ATOM 2104 O O . VAL A 1 285 ? 1.060 -16.328 15.040 1.00 90.44 285 VAL A O 1
ATOM 2107 N N . GLU A 1 286 ? -1.096 -16.331 14.411 1.00 89.12 286 GLU A N 1
ATOM 2108 C CA . GLU A 1 286 ? -0.906 -15.489 13.224 1.00 89.12 286 GLU A CA 1
ATOM 2109 C C . GLU A 1 286 ? -0.431 -14.071 13.580 1.00 89.12 286 GLU A C 1
ATOM 2111 O O . GLU A 1 286 ? 0.495 -13.570 12.944 1.00 89.12 286 GLU A O 1
ATOM 2116 N N . ASP A 1 287 ? -0.962 -13.475 14.653 1.00 89.62 287 ASP A N 1
ATOM 2117 C CA . ASP A 1 287 ? -0.552 -12.152 15.138 1.00 89.62 287 ASP A CA 1
ATOM 2118 C C . ASP A 1 287 ? 0.861 -12.179 15.737 1.00 89.62 287 ASP A C 1
ATOM 2120 O O . ASP A 1 287 ? 1.648 -11.253 15.536 1.00 89.62 287 ASP A O 1
ATOM 2124 N N . TRP A 1 288 ? 1.238 -13.273 16.409 1.00 91.75 288 TRP A N 1
ATOM 2125 C CA . TRP A 1 288 ? 2.620 -13.488 16.853 1.00 91.75 288 TRP A CA 1
ATOM 2126 C C . TRP A 1 288 ? 3.597 -13.551 15.678 1.00 91.75 288 TRP A C 1
ATOM 2128 O O . TRP A 1 288 ? 4.643 -12.895 15.698 1.00 91.75 288 TRP A O 1
ATOM 2138 N N . LEU A 1 289 ? 3.264 -14.325 14.641 1.00 92.81 289 LEU A N 1
ATOM 2139 C CA . LEU A 1 289 ? 4.087 -14.426 13.438 1.00 92.81 289 LEU A CA 1
ATOM 2140 C C . LEU A 1 289 ? 4.203 -13.062 12.745 1.00 92.81 289 LEU A C 1
ATOM 2142 O O . LEU A 1 289 ? 5.311 -12.636 12.409 1.00 92.81 289 LEU A O 1
ATOM 2146 N N . ALA A 1 290 ? 3.081 -12.358 12.591 1.00 92.56 290 ALA A N 1
ATOM 2147 C CA . ALA A 1 290 ? 3.027 -11.014 12.034 1.00 92.56 290 ALA A CA 1
ATOM 2148 C C . ALA A 1 290 ? 3.893 -10.030 12.832 1.00 92.56 290 ALA A C 1
ATOM 2150 O O . ALA A 1 290 ? 4.684 -9.296 12.240 1.00 92.56 290 ALA A O 1
ATOM 2151 N N . PHE A 1 291 ? 3.839 -10.068 14.165 1.00 93.88 291 PHE A N 1
ATOM 2152 C CA . PHE A 1 291 ? 4.690 -9.250 15.027 1.00 93.88 291 PHE A CA 1
ATOM 2153 C C . PHE A 1 291 ? 6.181 -9.496 14.778 1.00 93.88 291 PHE A C 1
ATOM 2155 O O . PHE A 1 291 ? 6.946 -8.540 14.630 1.00 93.88 291 PHE A O 1
ATOM 2162 N N . PHE A 1 292 ? 6.618 -10.756 14.684 1.00 95.44 292 PHE A N 1
ATOM 2163 C CA . PHE A 1 292 ? 8.024 -11.063 14.404 1.00 95.44 292 PHE A CA 1
ATOM 2164 C C . PHE A 1 292 ? 8.457 -10.603 13.010 1.00 95.44 292 PHE A C 1
ATOM 2166 O O . PHE A 1 292 ? 9.548 -10.042 12.873 1.00 95.44 292 PHE A O 1
ATOM 2173 N N . VAL A 1 293 ? 7.608 -10.785 11.993 1.00 95.62 293 VAL A N 1
ATOM 2174 C CA . VAL A 1 293 ? 7.865 -10.285 10.634 1.00 95.62 293 VAL A CA 1
ATOM 2175 C C . VAL A 1 293 ? 7.972 -8.761 10.644 1.00 95.62 293 VAL A C 1
ATOM 2177 O O . VAL A 1 293 ? 8.984 -8.222 10.192 1.00 95.62 293 VAL A O 1
ATOM 2180 N N . ALA A 1 294 ? 6.992 -8.065 11.226 1.00 95.25 294 ALA A N 1
ATOM 2181 C CA . ALA A 1 294 ? 6.974 -6.610 11.330 1.00 95.25 294 ALA A CA 1
ATOM 2182 C C . ALA A 1 294 ? 8.221 -6.093 12.057 1.00 95.25 294 ALA A C 1
ATOM 2184 O O . ALA A 1 294 ? 8.941 -5.253 11.518 1.00 95.25 294 ALA A O 1
ATOM 2185 N N . LYS A 1 295 ? 8.557 -6.658 13.222 1.00 95.81 295 LYS A N 1
ATOM 2186 C CA . LYS A 1 295 ? 9.753 -6.290 13.994 1.00 95.81 295 LYS A CA 1
ATOM 2187 C C . LYS A 1 295 ? 11.047 -6.534 13.217 1.00 95.81 295 LYS A C 1
ATOM 2189 O O . LYS A 1 295 ? 11.929 -5.677 13.221 1.00 95.81 295 LYS A O 1
ATOM 2194 N N . GLY A 1 296 ? 11.169 -7.671 12.532 1.00 97.00 296 GLY A N 1
ATOM 2195 C CA . GLY A 1 296 ? 12.330 -7.982 11.697 1.00 97.00 296 GLY A CA 1
ATOM 2196 C C . GLY A 1 296 ? 12.493 -6.987 10.547 1.00 97.00 296 GLY A C 1
ATOM 2197 O O . GLY A 1 296 ? 13.571 -6.422 10.357 1.00 97.00 296 GLY A O 1
ATOM 2198 N N . THR A 1 297 ? 11.405 -6.712 9.823 1.00 97.25 297 THR A N 1
ATOM 2199 C CA . THR A 1 297 ? 11.402 -5.733 8.726 1.00 97.25 297 THR A CA 1
ATOM 2200 C C . THR A 1 297 ? 11.644 -4.305 9.202 1.00 97.25 297 THR A C 1
ATOM 2202 O O . THR A 1 297 ? 12.373 -3.577 8.537 1.00 97.25 297 THR A O 1
ATOM 2205 N N . TYR A 1 298 ? 11.136 -3.927 10.377 1.00 95.88 298 TYR A N 1
ATOM 2206 C CA . TYR A 1 298 ? 11.398 -2.637 11.011 1.00 95.88 298 TYR A CA 1
ATOM 2207 C C . TYR A 1 298 ? 12.888 -2.447 11.308 1.00 95.88 298 TYR A C 1
ATOM 2209 O O . TYR A 1 298 ? 13.475 -1.439 10.915 1.00 95.88 298 TYR A O 1
ATOM 2217 N N . LEU A 1 299 ? 13.528 -3.428 11.955 1.00 97.19 299 LEU A N 1
ATOM 2218 C CA . LEU A 1 299 ? 14.958 -3.356 12.270 1.00 97.19 299 LEU A CA 1
ATOM 2219 C C . LEU A 1 299 ? 15.807 -3.290 10.997 1.00 97.19 299 LEU A C 1
ATOM 2221 O O . LEU A 1 299 ? 16.755 -2.508 10.925 1.00 97.19 299 LEU A O 1
ATOM 2225 N N . PHE A 1 300 ? 15.442 -4.065 9.974 1.00 97.25 300 PHE A N 1
ATOM 2226 C CA . PHE A 1 300 ? 16.133 -4.040 8.688 1.00 97.25 300 PHE A CA 1
ATOM 2227 C C . PHE A 1 300 ? 15.943 -2.708 7.944 1.00 97.25 300 PHE A C 1
ATOM 2229 O O . PHE A 1 300 ? 16.903 -2.166 7.396 1.00 97.25 300 PHE A O 1
ATOM 2236 N N . ALA A 1 301 ? 14.733 -2.145 7.958 1.00 95.88 301 ALA A N 1
ATOM 2237 C CA . ALA A 1 301 ? 14.443 -0.833 7.385 1.00 95.88 301 ALA A CA 1
ATOM 2238 C C . ALA A 1 301 ? 15.220 0.279 8.104 1.00 95.88 301 ALA A C 1
ATOM 2240 O O . ALA A 1 301 ? 15.820 1.126 7.444 1.00 95.88 301 ALA A O 1
ATOM 2241 N N . MET A 1 302 ? 15.273 0.243 9.439 1.00 95.94 302 MET A N 1
ATOM 2242 C CA . MET A 1 302 ? 16.047 1.190 10.245 1.00 95.94 302 MET A CA 1
ATOM 2243 C C . MET A 1 302 ? 17.540 1.108 9.918 1.00 95.94 302 MET A C 1
ATOM 2245 O O . MET A 1 302 ? 18.182 2.128 9.676 1.00 95.94 302 MET A O 1
ATOM 2249 N N . PHE A 1 303 ? 18.086 -0.107 9.842 1.00 96.56 303 PHE A N 1
ATOM 2250 C CA . PHE A 1 303 ? 19.464 -0.327 9.412 1.00 96.56 303 PHE A CA 1
ATOM 2251 C C . PHE A 1 303 ? 19.720 0.240 8.009 1.00 96.56 303 PHE A C 1
ATOM 2253 O O . PHE A 1 303 ? 20.707 0.943 7.803 1.00 96.56 303 PHE A O 1
ATOM 2260 N N . GLY A 1 304 ? 18.818 -0.006 7.057 1.00 96.00 304 GLY A N 1
ATOM 2261 C CA . GLY A 1 304 ? 18.925 0.526 5.700 1.00 96.00 304 GLY A CA 1
ATOM 2262 C C . GLY A 1 304 ? 18.844 2.051 5.621 1.00 96.00 304 GLY A C 1
ATOM 2263 O O . GLY A 1 304 ? 19.577 2.650 4.838 1.00 96.00 304 GLY A O 1
ATOM 2264 N N . LEU A 1 305 ? 18.011 2.687 6.450 1.00 95.88 305 LEU A N 1
ATOM 2265 C CA . LEU A 1 305 ? 17.932 4.148 6.565 1.00 95.88 305 LEU A CA 1
ATOM 2266 C C . LEU A 1 305 ? 19.227 4.737 7.130 1.00 95.88 305 LEU A C 1
ATOM 2268 O O . LEU A 1 305 ? 19.776 5.665 6.544 1.00 95.88 305 LEU A O 1
ATOM 2272 N N . LEU A 1 306 ? 19.750 4.168 8.221 1.00 96.94 306 LEU A N 1
ATOM 2273 C CA . LEU A 1 306 ? 21.021 4.599 8.813 1.00 96.94 306 LEU A CA 1
ATOM 2274 C C . LEU A 1 306 ? 22.191 4.408 7.844 1.00 96.94 306 LEU A C 1
ATOM 2276 O O . LEU A 1 306 ? 23.028 5.297 7.699 1.00 96.94 306 LEU A O 1
ATOM 2280 N N . TYR A 1 307 ? 22.221 3.278 7.137 1.00 96.06 307 TYR A N 1
ATOM 2281 C CA . TYR A 1 307 ? 23.181 3.040 6.066 1.00 96.06 307 TYR A CA 1
ATOM 2282 C C . TYR A 1 307 ? 23.035 4.076 4.943 1.00 96.06 307 TYR A C 1
ATOM 2284 O O . TYR A 1 307 ? 24.033 4.620 4.485 1.00 96.06 307 TYR A O 1
ATOM 2292 N N . GLY A 1 308 ? 21.804 4.412 4.546 1.00 95.56 308 GLY A N 1
ATOM 2293 C CA . GLY A 1 308 ? 21.527 5.459 3.564 1.00 95.56 308 GLY A CA 1
ATOM 2294 C C . GLY A 1 308 ? 22.017 6.846 3.991 1.00 95.56 308 GLY A C 1
ATOM 2295 O O . GLY A 1 308 ? 22.500 7.591 3.145 1.00 95.56 308 GLY A O 1
ATOM 2296 N N . CYS A 1 309 ? 21.953 7.177 5.284 1.00 95.06 309 CYS A N 1
ATOM 2297 C CA . CYS A 1 309 ? 22.526 8.414 5.828 1.00 95.06 309 CYS A CA 1
ATOM 2298 C C . CYS A 1 309 ? 24.061 8.427 5.812 1.00 95.06 309 CYS A C 1
ATOM 2300 O O . CYS A 1 309 ? 24.660 9.493 5.702 1.00 95.06 309 CYS A O 1
ATOM 2302 N N . TRP A 1 310 ? 24.698 7.265 5.973 1.00 94.56 310 TRP A N 1
ATOM 2303 C CA . TRP A 1 310 ? 26.158 7.142 5.958 1.00 94.56 310 TRP A CA 1
ATOM 2304 C C . TRP A 1 310 ? 26.753 7.238 4.546 1.00 94.56 310 TRP A C 1
ATOM 2306 O O . TRP A 1 310 ? 27.860 7.753 4.383 1.00 94.56 310 TRP A O 1
ATOM 2316 N N . VAL A 1 311 ? 26.026 6.728 3.546 1.00 91.94 311 VAL A N 1
ATOM 2317 C CA . VAL A 1 311 ? 26.438 6.653 2.132 1.00 91.94 311 VAL A CA 1
ATOM 2318 C C . VAL A 1 311 ? 26.738 8.012 1.525 1.00 91.94 311 VAL A C 1
ATOM 2320 O O . VAL A 1 311 ? 27.810 8.113 0.892 1.00 91.94 311 VAL A O 1
#

Secondary structure (DSSP, 8-state):
---------HHHHHIIIIIHHIIIIIHHHHHHHTTSEE-------SBPPPPPPPSS--SS-HHHHHHHHHHH-HHHHHHHHHHHHHHHHTTSS----BPPHHHHHHHHHHHHHT--SEEHHHHHHHHHHHHHHHHHHHH-TTS--HHHHHHHHHHHHHHHHHHHH--TTS-HHHHHHHHHHHHHHHHHHHHHHHHHHTT-HHHHHHHHHHHHHHHHHHHHHTTSS-HHHHHHHHHHHHHHHHHHHHHHHTT---HHHHHHHHHHHHHHHHHHHS-----SSS--HHHHHHHHHHHHHHHHHHHHHHHHHH-

Mean predicted aligned error: 8.39 Å

Solvent-accessible surface area (backbone atoms only — not comparable to full-atom values): 16633 Å² total; per-residue (Å²): 132,84,77,78,70,83,81,72,51,71,65,54,50,45,44,29,74,45,46,46,53,47,52,55,53,50,46,51,54,52,36,34,76,70,47,44,34,27,60,35,67,59,83,70,71,69,44,47,76,64,38,78,72,44,90,43,87,71,93,58,55,71,72,52,47,53,53,47,31,74,74,62,34,60,69,54,48,54,49,13,48,54,43,40,50,52,32,47,73,71,75,36,58,46,71,60,42,73,54,49,74,68,55,50,53,48,54,36,52,53,36,55,73,70,33,20,50,30,38,43,69,59,50,56,54,45,50,53,49,45,50,50,28,42,42,28,48,49,75,47,70,87,53,84,57,62,50,37,50,45,12,47,51,11,43,55,45,38,56,52,43,32,52,73,72,46,52,58,83,52,48,60,66,54,46,48,61,72,38,43,65,29,47,51,35,24,49,55,7,39,57,54,20,50,60,54,43,58,70,36,65,69,50,57,65,52,44,64,62,50,52,46,50,50,55,33,54,45,34,41,77,69,66,75,42,60,66,66,66,36,50,52,54,41,53,53,50,50,40,42,53,51,28,34,51,55,28,50,78,67,78,40,83,38,60,62,41,54,51,16,55,49,23,47,52,52,26,50,53,39,62,75,59,40,66,66,68,80,90,49,99,76,68,57,70,64,31,54,52,42,36,54,51,29,53,53,23,46,54,46,24,52,51,29,50,55,50,26,73,72,102

Sequence (311 aa):
METSGNKTSRNHKLTWFLGAPIVLIGGMFLLGNFGVVGSQSTIVDSYSDIGKASSLRTNVSEQCQISMIDLHGQEKWDVAMAEQAAIESAGGAAISHKLTEEELVQALADKVEAAAPIGSGIGIFFIFMALILTFARGIAPAVDPRPILIGLAGVALVFLLDIWLVSPLSTPGQTVLILTIPALMTAYGVKYAVGILAKNELLAVIFPPLMLIIAVLGSILAGITNPTPAAALGAGGAILLASYRKLRDQDKSGKLILQATFAIVIMILVGVNFDLRINRDTVPVEDWLAFFVAKGTYLFAMFGLLYGCWV

Radius of gyration: 24.22 Å; Cα contacts (8 Å, |Δi|>4): 318; chains: 1; bounding box: 61×57×64 Å

Foldseek 3Di:
DPPPDPDDDPVLLCCQVPVLLCCLVVVLVVCVVVLQEEALALDDDQKDDWADAFPDPLPDDPVVLVVCCVVPNPVSSVSSVVVQVVCVVVVHTPDIDGDDPVRSVVSSVVSQVSHHLHYNVLSVVLSVLLSLLSNLCSQCVPDDNVLSVLLVVLSVLLSVCSNPPNGSPQALVRNCVSSVVSVVSNVSSNVVSVVSQCVPPVCVPPVQLVVLCCQLVVCPVVVVDDNPVSVVSSVLSVLLVVLLVVCVVVVHDSVLSVLLVVLVVLLVVLVVREDCPPPDPDDDPSSVVSVVSNVVSVVSNVVSSVVSVVD

pLDDT: mean 90.11, std 8.94, range [34.28, 98.56]